Protein AF-A0AA85FIQ6-F1 (afdb_monomer_lite)

Sequence (252 aa):
MASWGYITVLFMNSEIQTSFSDLSYRKICIPLSVVSLSHLGLIQYSLWNQGFYNVFFLQPSSSVSSLPLTLWYIFISDCSLKMLSIFIKTISLLSLSKTLDCYSMGSLLCFLEYIFLFLRHIPPGILWICFLVELNWKLQGILAGRIFVCLLYCILKVCIILSLCKEFMKFSRSMICTKPYTVELQAPSNEVCNMCLESYTHIGILSCNHKFCAKCTTRWFNTFTKCPSCNPECSENSRWRNGSMDLFIQFY

Organism: NCBI:txid6188

Secondary structure (DSSP, 8-state):
-HHHHHHHHHHHHHHHHHHHHTT-THHHHHHHHHHHHHHHHHHHHHTGGGTGGGGTTT---TT--SHHHHHHHHHHHHHHHHHHHHHHHHHHHHHHTTTS-HHHHHHHHHHHHHHHHHHHHHHHHHHHHHHHHHHHHH--S-HHHHHHHHHHHHHHHHHHHHHHHHHHHHHHHHHHSPPSEEEEE-PPTT-B-TTT-SBPSEEEEETT--EEEHHHHHHHHTT-SB-TTT--B--S--TTTTS----S----

InterPro domains:
  IPR001841 Zinc finger, RING-type [PS50089] (193-231)
  IPR001841 Zinc finger, RING-type [SM00184] (193-230)
  IPR013083 Zinc finger, RING/FYVE/PHD-type [G3DSA:3.30.40.10] (168-242)
  IPR018957 Zinc finger, C3HC4 RING-type [PF00097] (193-230)
  IPR044235 E3 ubiquitin-protein ligase 1/2 [PTHR15860] (28-252)

Foldseek 3Di:
DLVVLLVLLVVLLVVLLVCLLVVNLLVVLVVLLVVLVVVLVVLCVVCVVVVLVVLLVLRHDPVLADDVSLLVSLSNQLSSLSSVLSNVLSVCCNPCVVPDDSLVNLLVLVLSQLVSVVSSLRSLLSSVLSNLVSVLVPDDDDNVVSVVVSVVSVVVSVVVVVVSVVVVVVSVVLSVDDDQWDKDADDPPPDAFPQPRHHERIWTAGPVRDIHHPSSSSSCLLADQADPPPGDGSGDDNPCSSNHHDSDRNND

pLDDT: mean 88.16, std 7.76, range [56.12, 96.56]

Structure (mmCIF, N/CA/C/O backbone):
data_AF-A0AA85FIQ6-F1
#
_entry.id   AF-A0AA85FIQ6-F1
#
loop_
_atom_site.group_PDB
_atom_site.id
_atom_site.type_symbol
_atom_site.label_atom_id
_atom_site.label_alt_id
_atom_site.label_comp_id
_atom_site.label_asym_id
_atom_site.label_entity_id
_atom_site.label_seq_id
_atom_site.pdbx_PDB_ins_code
_atom_site.Cartn_x
_atom_site.Cartn_y
_atom_site.Cartn_z
_atom_site.occupancy
_atom_site.B_iso_or_equiv
_atom_site.auth_seq_id
_atom_site.auth_comp_id
_atom_site.auth_asym_id
_atom_site.auth_atom_id
_atom_site.pdbx_PDB_model_num
ATOM 1 N N . MET A 1 1 ? 6.429 -20.017 -8.884 1.00 61.06 1 MET A N 1
ATOM 2 C CA . MET A 1 1 ? 6.657 -19.300 -7.606 1.00 61.06 1 MET A CA 1
ATOM 3 C C . MET A 1 1 ? 6.027 -17.913 -7.592 1.00 61.06 1 MET A C 1
ATOM 5 O O . MET A 1 1 ? 5.294 -17.629 -6.660 1.00 61.06 1 MET A O 1
ATOM 9 N N . ALA A 1 2 ? 6.236 -17.065 -8.605 1.00 66.62 2 ALA A N 1
ATOM 10 C CA . ALA A 1 2 ? 5.712 -15.694 -8.566 1.00 66.62 2 ALA A CA 1
ATOM 11 C C . ALA A 1 2 ? 4.168 -15.596 -8.601 1.00 66.62 2 ALA A C 1
ATOM 13 O O . ALA A 1 2 ? 3.594 -14.786 -7.883 1.00 66.62 2 ALA A O 1
ATOM 14 N N . SER A 1 3 ? 3.483 -16.466 -9.358 1.00 76.94 3 SER A N 1
ATOM 15 C CA . SER A 1 3 ? 2.012 -16.560 -9.348 1.00 76.94 3 SER A CA 1
ATOM 16 C C . SER A 1 3 ? 1.458 -16.922 -7.966 1.00 76.94 3 SER A C 1
ATOM 18 O O . SER A 1 3 ? 0.534 -16.277 -7.481 1.00 76.94 3 SER A O 1
ATOM 20 N N . TRP A 1 4 ? 2.077 -17.900 -7.299 1.00 82.19 4 TRP A N 1
ATOM 21 C CA . TRP A 1 4 ? 1.765 -18.268 -5.918 1.00 82.19 4 TRP A CA 1
ATOM 22 C C . TRP A 1 4 ? 2.007 -17.112 -4.947 1.00 82.19 4 TRP A C 1
ATOM 24 O O . TRP A 1 4 ? 1.164 -16.863 -4.098 1.00 82.19 4 TRP A O 1
ATOM 34 N N . GLY A 1 5 ? 3.091 -16.349 -5.121 1.00 83.56 5 GLY A N 1
ATOM 35 C CA . GLY A 1 5 ? 3.346 -15.143 -4.328 1.00 83.56 5 GLY A CA 1
ATOM 36 C C . GLY A 1 5 ? 2.215 -14.116 -4.429 1.00 83.56 5 GLY A C 1
ATOM 37 O O . GLY A 1 5 ? 1.776 -13.592 -3.410 1.00 83.56 5 GLY A O 1
ATOM 38 N N . TYR A 1 6 ? 1.684 -13.875 -5.631 1.00 89.19 6 TYR A N 1
ATOM 39 C CA . TYR A 1 6 ? 0.559 -12.955 -5.814 1.00 89.19 6 TYR A CA 1
ATOM 40 C C . TYR A 1 6 ? -0.748 -13.480 -5.199 1.00 89.19 6 TYR A C 1
ATOM 42 O O . TYR A 1 6 ? -1.468 -12.723 -4.552 1.00 89.19 6 TYR A O 1
ATOM 50 N N . ILE A 1 7 ? -1.036 -14.780 -5.326 1.00 91.00 7 ILE A N 1
ATOM 51 C CA . ILE A 1 7 ? -2.189 -15.408 -4.653 1.00 91.00 7 ILE A CA 1
ATOM 52 C C . ILE A 1 7 ? -2.067 -15.260 -3.132 1.00 91.00 7 ILE A C 1
ATOM 54 O O . ILE A 1 7 ? -3.036 -14.888 -2.471 1.00 91.00 7 ILE A O 1
ATOM 58 N N . THR A 1 8 ? -0.870 -15.477 -2.582 1.00 89.69 8 THR A N 1
ATOM 59 C CA . THR A 1 8 ? -0.589 -15.260 -1.161 1.00 89.69 8 THR A CA 1
ATOM 60 C C . THR A 1 8 ? -0.867 -13.810 -0.762 1.00 89.69 8 THR A C 1
ATOM 62 O O . THR A 1 8 ? -1.544 -13.592 0.238 1.00 89.69 8 THR A O 1
ATOM 65 N N . VAL A 1 9 ? -0.449 -12.816 -1.557 1.00 93.25 9 VAL A N 1
ATOM 66 C CA . VAL A 1 9 ? -0.790 -11.401 -1.307 1.00 93.25 9 VAL A CA 1
ATOM 67 C C . VAL A 1 9 ? -2.304 -11.187 -1.253 1.00 93.25 9 VAL A C 1
ATOM 69 O O . VAL A 1 9 ? -2.785 -10.534 -0.328 1.00 93.25 9 VAL A O 1
ATOM 72 N N . LEU A 1 10 ? -3.063 -11.729 -2.212 1.00 93.38 10 LEU A N 1
ATOM 73 C CA . LEU A 1 10 ? -4.523 -11.583 -2.251 1.00 93.38 10 LEU A CA 1
ATOM 74 C C . LEU A 1 10 ? -5.177 -12.151 -0.989 1.00 93.38 10 LEU A C 1
ATOM 76 O O . LEU A 1 10 ? -5.984 -11.471 -0.351 1.00 93.38 10 LEU A O 1
ATOM 80 N N . PHE A 1 11 ? -4.788 -13.371 -0.617 1.00 93.19 11 PHE A N 1
ATOM 81 C CA . PHE A 1 11 ? -5.279 -14.038 0.582 1.00 93.19 11 PHE A CA 1
ATOM 82 C C . PHE A 1 11 ? -4.947 -13.233 1.844 1.00 93.19 11 PHE A C 1
ATOM 84 O O . PHE A 1 11 ? -5.838 -12.881 2.613 1.00 93.19 11 PHE A O 1
ATOM 91 N N . MET A 1 12 ? -3.682 -12.849 2.021 1.00 92.50 12 MET A N 1
ATOM 92 C CA . MET A 1 12 ? -3.230 -12.080 3.183 1.00 92.50 12 MET A CA 1
ATOM 93 C C . MET A 1 12 ? -3.909 -10.715 3.296 1.00 92.50 12 MET A C 1
ATOM 95 O O . MET A 1 12 ? -4.269 -10.290 4.391 1.00 92.50 12 MET A O 1
ATOM 99 N N . ASN A 1 13 ? -4.100 -10.021 2.174 1.00 93.81 13 ASN A N 1
ATOM 100 C CA . ASN A 1 13 ? -4.796 -8.739 2.139 1.00 93.81 13 ASN A CA 1
ATOM 101 C C . ASN A 1 13 ? -6.274 -8.876 2.538 1.00 93.81 13 ASN A C 1
ATOM 103 O O . ASN A 1 13 ? -6.813 -7.983 3.194 1.00 93.81 13 ASN A O 1
ATOM 107 N N . SER A 1 14 ? -6.931 -9.975 2.159 1.00 93.06 14 SER A N 1
ATOM 108 C CA . SER A 1 14 ? -8.288 -10.290 2.619 1.00 93.06 14 SER A CA 1
ATOM 109 C C . SER A 1 14 ? -8.313 -10.545 4.127 1.00 93.06 14 SER A C 1
ATOM 111 O O . SER A 1 14 ? -9.099 -9.926 4.840 1.00 93.06 14 SER A O 1
ATOM 113 N N . GLU A 1 15 ? -7.400 -11.383 4.625 1.00 92.88 15 GLU A N 1
ATOM 114 C CA . GLU A 1 15 ? -7.302 -11.720 6.050 1.00 92.88 15 GLU A CA 1
ATOM 115 C C . GLU A 1 15 ? -7.013 -10.503 6.936 1.00 92.88 15 GLU A C 1
ATOM 117 O O . GLU A 1 15 ? -7.564 -10.387 8.029 1.00 92.88 15 GLU A O 1
ATOM 122 N N . ILE A 1 16 ? -6.180 -9.560 6.483 1.00 91.31 16 ILE A N 1
ATOM 123 C CA . ILE A 1 16 ? -5.933 -8.315 7.227 1.00 91.31 16 ILE A CA 1
ATOM 124 C C . ILE A 1 16 ? -7.217 -7.494 7.344 1.00 91.31 16 ILE A C 1
ATOM 126 O O . ILE A 1 16 ? -7.514 -6.994 8.428 1.00 91.31 16 ILE A O 1
ATOM 130 N N . GLN A 1 17 ? -7.985 -7.362 6.261 1.00 91.38 17 GLN A N 1
ATOM 131 C CA . GLN A 1 17 ? -9.213 -6.566 6.262 1.00 91.38 17 GLN A CA 1
ATOM 132 C C . GLN A 1 17 ? -10.275 -7.149 7.195 1.00 91.38 17 GLN A C 1
ATOM 134 O O . GLN A 1 17 ? -10.841 -6.416 8.011 1.00 91.38 17 GLN A O 1
ATOM 139 N N . THR A 1 18 ? -10.523 -8.459 7.111 1.00 88.75 18 THR A N 1
ATOM 140 C CA . THR A 1 18 ? -11.487 -9.150 7.981 1.00 88.75 18 THR A CA 1
ATOM 141 C C . THR A 1 18 ? -11.065 -9.012 9.442 1.00 88.75 18 THR A C 1
ATOM 143 O O . THR A 1 18 ? -11.816 -8.477 10.262 1.00 88.75 18 THR A O 1
ATOM 146 N N . SER A 1 19 ? -9.808 -9.345 9.735 1.00 86.88 19 SER A N 1
ATOM 147 C CA . SER A 1 19 ? -9.205 -9.266 11.065 1.00 86.88 19 SER A CA 1
ATOM 148 C C . SER A 1 19 ? -9.228 -7.869 11.681 1.00 86.88 19 SER A C 1
ATOM 150 O O . SER A 1 19 ? -9.412 -7.715 12.892 1.00 86.88 19 SER A O 1
ATOM 152 N N . PHE A 1 20 ? -8.978 -6.840 10.871 1.00 87.00 20 PHE A N 1
ATOM 153 C CA . PHE A 1 20 ? -8.988 -5.456 11.327 1.00 87.00 20 PHE A CA 1
ATOM 154 C C . PHE A 1 20 ? -10.414 -4.988 11.612 1.00 87.00 20 PHE A C 1
ATOM 156 O O . PHE A 1 20 ? -10.649 -4.331 12.627 1.00 87.00 20 PHE A O 1
ATOM 163 N N . SER A 1 21 ? -11.374 -5.383 10.770 1.00 84.31 21 SER A N 1
ATOM 164 C CA . SER A 1 21 ? -12.786 -5.061 10.972 1.00 84.31 21 SER A CA 1
ATOM 165 C C . SER A 1 21 ? -13.343 -5.687 12.255 1.00 84.31 21 SER A C 1
ATOM 167 O O . SER A 1 21 ? -14.027 -5.006 13.017 1.00 84.31 21 SER A O 1
ATOM 169 N N . ASP A 1 22 ? -12.974 -6.935 12.549 1.00 84.12 22 ASP A N 1
ATOM 170 C CA . ASP A 1 22 ? -13.450 -7.675 13.723 1.00 84.12 22 ASP A CA 1
ATOM 171 C C . ASP A 1 22 ? -12.594 -7.453 14.974 1.00 84.12 22 ASP A C 1
ATOM 173 O O . ASP A 1 22 ? -12.845 -8.057 16.017 1.00 84.12 22 ASP A O 1
ATOM 177 N N . LEU A 1 23 ? -11.568 -6.595 14.889 1.00 83.06 23 LEU A N 1
ATOM 178 C CA . LEU A 1 23 ? -10.598 -6.342 15.962 1.00 83.06 23 LEU A CA 1
ATOM 179 C C . LEU A 1 23 ? -9.907 -7.629 16.472 1.00 83.06 23 LEU A C 1
ATOM 181 O O . LEU A 1 23 ? -9.389 -7.673 17.589 1.00 83.06 23 LEU A O 1
ATOM 185 N N . SER A 1 24 ? -9.865 -8.673 15.641 1.00 85.25 24 SER A N 1
ATOM 186 C CA . SER A 1 24 ? -9.341 -10.011 15.949 1.00 85.25 24 SER A CA 1
ATOM 187 C C . SER A 1 24 ? -7.910 -10.236 15.433 1.00 85.25 24 SER A C 1
ATOM 189 O O . SER A 1 24 ? -7.333 -11.312 15.617 1.00 85.25 24 SER A O 1
ATOM 191 N N . TYR A 1 25 ? -7.290 -9.194 14.866 1.00 83.62 25 TYR A N 1
ATOM 192 C CA . TYR A 1 25 ? -5.983 -9.229 14.197 1.00 83.62 25 TYR A CA 1
ATOM 193 C C . TYR A 1 25 ? -4.835 -9.838 15.001 1.00 83.62 25 TYR A C 1
ATOM 195 O O . TYR A 1 25 ? -3.924 -10.402 14.399 1.00 83.62 25 TYR A O 1
ATOM 203 N N . ARG A 1 26 ? -4.861 -9.816 16.340 1.00 83.44 26 ARG A N 1
ATOM 204 C CA . ARG A 1 26 ? -3.789 -10.411 17.162 1.00 83.44 26 ARG A CA 1
ATOM 205 C C . ARG A 1 26 ? -3.564 -11.900 16.890 1.00 83.44 26 ARG A C 1
ATOM 207 O O . ARG A 1 26 ? -2.426 -12.350 16.976 1.00 83.44 26 ARG A O 1
ATOM 214 N N . LYS A 1 27 ? -4.618 -12.649 16.547 1.00 85.38 27 LYS A N 1
ATOM 215 C CA . LYS A 1 27 ? -4.520 -14.092 16.264 1.00 85.38 27 LYS A CA 1
ATOM 216 C C . LYS A 1 27 ? -3.827 -14.378 14.930 1.00 85.38 27 LYS A C 1
ATOM 218 O O . LYS A 1 27 ? -3.172 -15.403 14.791 1.00 85.38 27 LYS A O 1
ATOM 223 N N . ILE A 1 28 ? -3.967 -13.467 13.968 1.00 87.69 28 ILE A N 1
ATOM 224 C CA . ILE A 1 28 ? -3.605 -13.700 12.566 1.00 87.69 28 ILE A CA 1
ATOM 225 C C . ILE A 1 28 ? -2.315 -12.935 12.192 1.00 87.69 28 ILE A C 1
ATOM 227 O O . ILE A 1 28 ? -1.581 -13.355 11.303 1.00 87.69 28 ILE A O 1
ATOM 231 N N . CYS A 1 29 ? -1.939 -11.879 12.927 1.00 91.12 29 CYS A N 1
ATOM 232 C CA . CYS A 1 29 ? -0.729 -11.091 12.642 1.00 91.12 29 CYS A CA 1
ATOM 233 C C . CYS A 1 29 ? 0.572 -11.909 12.674 1.00 91.12 29 CYS A C 1
ATOM 235 O O . CYS A 1 29 ? 1.407 -11.721 11.797 1.00 91.12 29 CYS A O 1
ATOM 237 N N . ILE A 1 30 ? 0.753 -12.808 13.650 1.00 92.25 30 ILE A N 1
ATOM 238 C CA . ILE A 1 30 ? 1.962 -13.647 13.746 1.00 92.25 30 ILE A CA 1
ATOM 239 C C . ILE A 1 30 ? 2.068 -14.628 12.566 1.00 92.25 30 ILE A C 1
ATOM 241 O O . ILE A 1 30 ? 3.100 -14.629 11.899 1.00 92.25 30 ILE A O 1
ATOM 245 N N . PRO A 1 31 ? 1.050 -15.453 12.247 1.00 93.69 31 PRO A N 1
ATOM 246 C CA . PRO A 1 31 ? 1.163 -16.340 11.093 1.00 93.69 31 PRO A CA 1
ATOM 247 C C . PRO A 1 31 ? 1.317 -15.559 9.779 1.00 93.69 31 PRO A C 1
ATOM 249 O O . PRO A 1 31 ? 2.142 -15.937 8.950 1.00 93.69 31 PRO A O 1
ATOM 252 N N . LEU A 1 32 ? 0.615 -14.433 9.601 1.00 93.69 32 LEU A N 1
ATOM 253 C CA . LEU A 1 32 ? 0.780 -13.578 8.418 1.00 93.69 32 LEU A CA 1
ATOM 254 C C . LEU A 1 32 ? 2.201 -13.013 8.293 1.00 93.69 32 LEU A C 1
ATOM 256 O O . LEU A 1 32 ? 2.761 -13.012 7.195 1.00 93.69 32 LEU A O 1
ATOM 260 N N . SER A 1 33 ? 2.802 -12.543 9.389 1.00 94.38 33 SER A N 1
ATOM 261 C CA . SER A 1 33 ? 4.161 -11.992 9.367 1.00 94.38 33 SER A CA 1
ATOM 262 C C . SER A 1 33 ? 5.195 -13.069 9.028 1.00 94.38 33 SER A C 1
ATOM 264 O O . SER A 1 33 ? 6.075 -12.837 8.202 1.00 94.38 33 SER A O 1
ATOM 266 N N . VAL A 1 34 ? 5.039 -14.281 9.569 1.00 94.56 34 VAL A N 1
ATOM 267 C CA . VAL A 1 34 ? 5.907 -15.427 9.257 1.00 94.56 34 VAL A CA 1
ATOM 268 C C . VAL A 1 34 ? 5.789 -15.827 7.788 1.00 94.56 34 VAL A C 1
ATOM 270 O O . VAL A 1 34 ? 6.806 -15.974 7.112 1.00 94.56 34 VAL A O 1
ATOM 273 N N . VAL A 1 35 ? 4.567 -15.984 7.270 1.00 94.06 35 VAL A N 1
ATOM 274 C CA . VAL A 1 35 ? 4.358 -16.394 5.872 1.00 94.06 35 VAL A CA 1
ATOM 275 C C . VAL A 1 35 ? 4.812 -15.298 4.903 1.00 94.06 35 VAL A C 1
ATOM 277 O O . VAL A 1 35 ? 5.378 -15.613 3.857 1.00 94.06 35 VAL A O 1
ATOM 280 N N . SER A 1 36 ? 4.605 -14.020 5.232 1.00 93.75 36 SER A N 1
ATOM 281 C CA . SER A 1 36 ? 5.033 -12.917 4.363 1.00 93.75 36 SER A CA 1
ATOM 282 C C . SER A 1 36 ? 6.554 -12.801 4.296 1.00 93.75 36 SER A C 1
ATOM 284 O O . SER A 1 36 ? 7.114 -12.732 3.199 1.00 93.75 36 SER A O 1
ATOM 286 N N . LEU A 1 37 ? 7.232 -12.871 5.446 1.00 94.81 37 LEU A N 1
ATOM 287 C CA . LEU A 1 37 ? 8.690 -12.827 5.520 1.00 94.81 37 LEU A CA 1
ATOM 288 C C . LEU A 1 37 ? 9.341 -14.061 4.885 1.00 94.81 37 LEU A C 1
ATOM 290 O O . LEU A 1 37 ? 10.350 -13.923 4.194 1.00 94.81 37 LEU A O 1
ATOM 294 N N . SER A 1 38 ? 8.764 -15.254 5.063 1.00 93.19 38 SER A N 1
ATOM 295 C CA . SER A 1 38 ? 9.302 -16.479 4.463 1.00 93.19 38 SER A CA 1
ATOM 296 C C . SER A 1 38 ? 9.232 -16.443 2.938 1.00 93.19 38 SER A C 1
ATOM 298 O O . SER A 1 38 ? 10.230 -16.717 2.279 1.00 93.19 38 SER A O 1
ATOM 300 N N . HIS A 1 39 ? 8.105 -16.021 2.357 1.00 91.88 39 HIS A N 1
ATOM 301 C CA . HIS A 1 39 ? 7.976 -15.866 0.906 1.00 91.88 39 HIS A CA 1
ATOM 302 C C . HIS A 1 39 ? 8.911 -14.787 0.359 1.00 91.88 39 HIS A C 1
ATOM 304 O O . HIS A 1 39 ? 9.535 -15.002 -0.680 1.00 91.88 39 HIS A O 1
ATOM 310 N N . LEU A 1 40 ? 9.043 -13.653 1.056 1.00 92.38 40 LEU A N 1
ATOM 311 C CA . LEU A 1 40 ? 10.000 -12.613 0.684 1.00 92.38 40 LEU A CA 1
ATOM 312 C C . LEU A 1 40 ? 11.426 -13.181 0.662 1.00 92.38 40 LEU A C 1
ATOM 314 O O . LEU A 1 40 ? 12.126 -13.039 -0.339 1.00 92.38 40 LEU A O 1
ATOM 318 N N . GLY A 1 41 ? 11.828 -13.880 1.726 1.00 91.62 41 GLY A N 1
ATOM 319 C CA . GLY A 1 41 ? 13.136 -14.523 1.834 1.00 91.62 41 GLY A CA 1
ATOM 320 C C . GLY A 1 41 ? 13.379 -15.566 0.743 1.00 91.62 41 GLY A C 1
ATOM 321 O O . GLY A 1 41 ? 14.434 -15.553 0.118 1.00 91.62 41 GLY A O 1
ATOM 322 N N . LEU A 1 42 ? 12.390 -16.414 0.447 1.00 92.62 42 LEU A N 1
ATOM 323 C CA . LEU A 1 42 ? 12.474 -17.427 -0.612 1.00 92.62 42 LEU A CA 1
ATOM 324 C C . LEU A 1 42 ? 12.659 -16.804 -2.000 1.00 92.62 42 LEU A C 1
ATOM 326 O O . LEU A 1 42 ? 13.461 -17.305 -2.788 1.00 92.62 42 LEU A O 1
ATOM 330 N N . ILE A 1 43 ? 11.957 -15.705 -2.300 1.00 91.12 43 ILE A N 1
ATOM 331 C CA . ILE A 1 43 ? 12.118 -14.976 -3.567 1.00 91.12 43 ILE A CA 1
ATOM 332 C C . ILE A 1 43 ? 13.539 -14.413 -3.677 1.00 91.12 43 ILE A C 1
ATOM 334 O O . ILE A 1 43 ? 14.202 -14.630 -4.692 1.00 91.12 43 ILE A O 1
ATOM 338 N N . GLN A 1 44 ? 14.018 -13.727 -2.633 1.00 89.88 44 GLN A N 1
ATOM 339 C CA . GLN A 1 44 ? 15.360 -13.133 -2.634 1.00 89.88 44 GLN A CA 1
ATOM 340 C C . GLN A 1 44 ? 16.448 -14.202 -2.739 1.00 89.88 44 GLN A C 1
ATOM 342 O O . GLN A 1 44 ? 17.376 -14.058 -3.529 1.00 89.88 44 GLN A O 1
ATOM 347 N N . TYR A 1 45 ? 16.307 -15.297 -1.994 1.00 91.50 45 TYR A N 1
ATOM 348 C CA . TYR A 1 45 ? 17.237 -16.418 -2.026 1.00 91.50 45 TYR A CA 1
ATOM 349 C C . TYR A 1 45 ? 17.276 -17.085 -3.406 1.00 91.50 45 TYR A C 1
ATOM 351 O O . TYR A 1 45 ? 18.347 -17.262 -3.982 1.00 91.50 45 TYR A O 1
ATOM 359 N N . SER A 1 46 ? 16.111 -17.393 -3.986 1.00 91.50 46 SER A N 1
ATOM 360 C CA . SER A 1 46 ? 16.025 -18.064 -5.290 1.00 91.50 46 SER A CA 1
ATOM 361 C C . SER A 1 46 ? 16.614 -17.239 -6.434 1.00 91.50 46 SER A C 1
ATOM 363 O O . SER A 1 46 ? 17.059 -17.817 -7.425 1.00 91.50 46 SER A O 1
ATOM 365 N N . LEU A 1 47 ? 16.572 -15.909 -6.337 1.00 89.19 47 LEU A N 1
ATOM 366 C CA . LEU A 1 47 ? 17.039 -14.994 -7.381 1.00 89.19 47 LEU A CA 1
ATOM 367 C C . LEU A 1 47 ? 18.356 -14.299 -7.017 1.00 89.19 47 LEU A C 1
ATOM 369 O O . LEU A 1 47 ? 18.796 -13.396 -7.733 1.00 89.19 47 LEU A O 1
ATOM 373 N N . TRP A 1 48 ? 19.003 -14.731 -5.933 1.00 87.62 48 TRP A N 1
ATOM 374 C CA . TRP A 1 48 ? 20.236 -14.136 -5.429 1.00 87.62 48 TRP A CA 1
ATOM 375 C C . TRP A 1 48 ? 21.338 -14.138 -6.489 1.00 87.62 48 TRP A C 1
ATOM 377 O O . TRP A 1 48 ? 21.880 -13.091 -6.836 1.00 87.62 48 TRP A O 1
ATOM 387 N N . ASN A 1 49 ? 21.590 -15.306 -7.087 1.00 87.06 49 ASN A N 1
ATOM 388 C CA . ASN A 1 49 ? 22.614 -15.487 -8.119 1.00 87.06 49 ASN A CA 1
ATOM 389 C C . ASN A 1 49 ? 22.328 -14.687 -9.401 1.00 87.06 49 ASN A C 1
ATOM 391 O O . ASN A 1 49 ? 23.239 -14.436 -10.181 1.00 87.06 49 ASN A O 1
ATOM 395 N N . GLN A 1 50 ? 21.073 -14.282 -9.626 1.00 85.81 50 GLN A N 1
ATOM 396 C CA . GLN A 1 50 ? 20.666 -13.460 -10.770 1.00 85.81 50 GLN A CA 1
ATOM 397 C C . GLN A 1 50 ? 20.770 -11.951 -10.480 1.00 85.81 50 GLN A C 1
ATOM 399 O O . GLN A 1 50 ? 20.430 -11.136 -11.339 1.00 85.81 50 GLN A O 1
ATOM 404 N N . GLY A 1 51 ? 21.199 -11.561 -9.273 1.00 84.75 51 GLY A N 1
ATOM 405 C CA . GLY A 1 51 ? 21.360 -10.161 -8.882 1.00 84.75 51 GLY A CA 1
ATOM 406 C C . GLY A 1 51 ? 20.042 -9.399 -8.725 1.00 84.75 51 GLY A C 1
ATOM 407 O O . GLY A 1 51 ? 20.030 -8.178 -8.872 1.00 84.75 51 GLY A O 1
ATOM 408 N N . PHE A 1 52 ? 18.923 -10.085 -8.450 1.00 87.69 52 PHE A N 1
ATOM 409 C CA . PHE A 1 52 ? 17.595 -9.455 -8.352 1.00 87.69 52 PHE A CA 1
ATOM 410 C C . PHE A 1 52 ? 17.534 -8.327 -7.314 1.00 87.69 52 PHE A C 1
ATOM 412 O O . PHE A 1 52 ? 16.887 -7.306 -7.548 1.00 87.69 52 PHE A O 1
ATOM 419 N N . TYR A 1 53 ? 18.258 -8.467 -6.203 1.00 86.12 53 TYR A N 1
ATOM 420 C CA . TYR A 1 53 ? 18.326 -7.455 -5.149 1.00 86.12 53 TYR A CA 1
ATOM 421 C C . TYR A 1 53 ? 18.814 -6.089 -5.661 1.00 86.12 53 TYR A C 1
ATOM 423 O O . TYR A 1 53 ? 18.401 -5.057 -5.132 1.00 86.12 53 TYR A O 1
ATOM 431 N N . ASN A 1 54 ? 19.615 -6.053 -6.733 1.00 87.69 54 ASN A N 1
ATOM 432 C CA . ASN A 1 54 ? 20.117 -4.803 -7.298 1.00 87.69 54 ASN A CA 1
ATOM 433 C C . ASN A 1 54 ? 19.007 -3.911 -7.878 1.00 87.69 54 ASN A C 1
ATOM 435 O O . ASN A 1 54 ? 19.183 -2.698 -7.967 1.00 87.69 54 ASN A O 1
ATOM 439 N N . VAL A 1 55 ? 17.840 -4.475 -8.216 1.00 88.56 55 VAL A N 1
ATOM 440 C CA . VAL A 1 55 ? 16.667 -3.688 -8.636 1.00 88.56 55 VAL A CA 1
ATOM 441 C C . VAL A 1 55 ? 16.227 -2.727 -7.528 1.00 88.56 55 VAL A C 1
ATOM 443 O O . VAL A 1 55 ? 15.883 -1.582 -7.811 1.00 88.56 55 VAL A O 1
ATOM 446 N N . PHE A 1 56 ? 16.291 -3.155 -6.263 1.00 88.31 56 PHE A N 1
ATOM 447 C CA . PHE A 1 56 ? 15.952 -2.305 -5.116 1.00 88.31 56 PHE A CA 1
ATOM 448 C C . PHE A 1 56 ? 17.047 -1.277 -4.793 1.00 88.31 56 PHE A C 1
ATOM 450 O O . PHE A 1 56 ? 16.749 -0.244 -4.203 1.00 88.31 56 PHE A O 1
ATOM 457 N N . PHE A 1 57 ? 18.286 -1.520 -5.232 1.00 85.69 57 PHE A N 1
ATOM 458 C CA . PHE A 1 57 ? 19.408 -0.575 -5.149 1.00 85.69 57 PHE A CA 1
ATOM 459 C C . PHE A 1 57 ? 19.539 0.328 -6.381 1.00 85.69 57 PHE A C 1
ATOM 461 O O . PHE A 1 57 ? 20.547 1.011 -6.540 1.00 85.69 57 PHE A O 1
ATOM 468 N N . LEU A 1 58 ? 18.517 0.364 -7.243 1.00 86.12 58 LEU A N 1
ATOM 469 C CA . LEU A 1 58 ? 18.482 1.191 -8.454 1.00 86.12 58 LEU A CA 1
ATOM 470 C C . LEU A 1 58 ? 19.581 0.841 -9.479 1.00 86.12 58 LEU A C 1
ATOM 472 O O . LEU A 1 58 ? 19.913 1.655 -10.338 1.00 86.12 58 LEU A O 1
ATOM 476 N N . GLN A 1 59 ? 20.136 -0.369 -9.406 1.00 84.56 59 GLN A N 1
ATOM 477 C CA . GLN A 1 59 ? 21.236 -0.848 -10.246 1.00 84.56 59 GLN A CA 1
ATOM 478 C C . GLN A 1 59 ? 20.861 -2.170 -10.934 1.00 84.56 59 GLN A C 1
ATOM 480 O O . GLN A 1 59 ? 21.510 -3.189 -10.705 1.00 84.56 59 GLN A O 1
ATOM 485 N N . PRO A 1 60 ? 19.792 -2.220 -11.750 1.00 80.75 60 PRO A N 1
ATOM 486 C CA . PRO A 1 60 ? 19.363 -3.473 -12.362 1.00 80.75 60 PRO A CA 1
ATOM 487 C C . PRO A 1 60 ? 20.508 -4.116 -13.153 1.00 80.75 60 PRO A C 1
ATOM 489 O O . PRO A 1 60 ? 21.282 -3.436 -13.828 1.00 80.75 60 PRO A O 1
ATOM 492 N N . SER A 1 61 ? 20.619 -5.440 -13.059 1.00 72.12 61 SER A N 1
ATOM 493 C CA . SER A 1 61 ? 21.637 -6.186 -13.790 1.00 72.12 61 SER A CA 1
ATOM 494 C C . SER A 1 61 ? 21.464 -6.004 -15.300 1.00 72.12 61 SER A C 1
ATOM 496 O O . SER A 1 61 ? 20.351 -5.945 -15.827 1.00 72.12 61 SER A O 1
ATOM 498 N N . SER A 1 62 ? 22.579 -5.980 -16.027 1.00 62.62 62 SER A N 1
ATOM 499 C CA . SER A 1 62 ? 22.607 -5.876 -17.494 1.00 62.62 62 SER A CA 1
ATOM 500 C C . SER A 1 62 ? 21.931 -7.050 -18.219 1.00 62.62 62 SER A C 1
ATOM 502 O O . SER A 1 62 ? 21.747 -7.010 -19.433 1.00 62.62 62 SER A O 1
ATOM 504 N N . SER A 1 63 ? 21.512 -8.096 -17.496 1.00 56.78 63 SER A N 1
ATOM 505 C CA . SER A 1 63 ? 20.779 -9.237 -18.047 1.00 56.78 63 SER A CA 1
ATOM 506 C C . SER A 1 63 ? 19.355 -8.898 -18.507 1.00 56.78 63 SER A C 1
ATOM 508 O O . SER A 1 63 ? 18.758 -9.705 -19.221 1.00 56.78 63 SER A O 1
ATOM 510 N N . VAL A 1 64 ? 18.804 -7.727 -18.153 1.00 66.25 64 VAL A N 1
ATOM 511 C CA . VAL A 1 64 ? 17.461 -7.271 -18.569 1.00 66.25 64 VAL A CA 1
ATOM 512 C C . VAL A 1 64 ? 17.475 -6.817 -20.034 1.00 66.25 64 VAL A C 1
ATOM 514 O O . VAL A 1 64 ? 17.488 -5.636 -20.360 1.00 66.25 64 VAL A O 1
ATOM 517 N N . SER A 1 65 ? 17.514 -7.790 -20.940 1.00 70.88 65 SER A N 1
ATOM 518 C CA . SER A 1 65 ? 17.707 -7.562 -22.378 1.00 70.88 65 SER A CA 1
ATOM 519 C C . SER A 1 65 ? 16.461 -7.822 -23.227 1.00 70.88 65 SER A C 1
ATOM 521 O O . SER A 1 65 ? 16.437 -7.449 -24.398 1.00 70.88 65 SER A O 1
ATOM 523 N N . SER A 1 66 ? 15.424 -8.450 -22.660 1.00 86.81 66 SER A N 1
ATOM 524 C CA . SER A 1 66 ? 14.203 -8.837 -23.375 1.00 86.81 66 SER A CA 1
ATOM 525 C C . SER A 1 66 ? 12.943 -8.409 -22.627 1.00 86.81 66 SER A C 1
ATOM 527 O O . SER A 1 66 ? 12.900 -8.417 -21.399 1.00 86.81 66 SER A O 1
ATOM 529 N N . LEU A 1 67 ? 11.893 -8.072 -23.380 1.00 89.69 67 LEU A N 1
ATOM 530 C CA . LEU A 1 67 ? 10.627 -7.588 -22.827 1.00 89.69 67 LEU A CA 1
ATOM 531 C C . LEU A 1 67 ? 9.963 -8.572 -21.840 1.00 89.69 67 LEU A C 1
ATOM 533 O O . LEU A 1 67 ? 9.564 -8.123 -20.765 1.00 89.69 67 LEU A O 1
ATOM 537 N N . PRO A 1 68 ? 9.882 -9.894 -22.111 1.00 91.94 68 PRO A N 1
ATOM 538 C CA . PRO A 1 68 ? 9.314 -10.837 -21.146 1.00 91.94 68 PRO A CA 1
ATOM 539 C C . PRO A 1 68 ? 10.083 -10.865 -19.824 1.00 91.94 68 PRO A C 1
ATOM 541 O O . PRO A 1 68 ? 9.480 -10.942 -18.756 1.00 91.94 68 PRO A O 1
ATOM 544 N N . LEU A 1 69 ? 11.413 -10.750 -19.890 1.00 89.44 69 LEU A N 1
ATOM 545 C CA . LEU A 1 69 ? 12.256 -10.710 -18.704 1.00 89.44 69 LEU A CA 1
ATOM 546 C C . LEU A 1 69 ? 12.037 -9.409 -17.921 1.00 89.44 69 LEU A C 1
ATOM 548 O O . LEU A 1 69 ? 11.835 -9.466 -16.712 1.00 89.44 69 LEU A O 1
ATOM 552 N N . THR A 1 70 ? 11.981 -8.253 -18.589 1.00 90.94 70 THR A N 1
ATOM 553 C CA . THR A 1 70 ? 11.671 -6.963 -17.946 1.00 90.94 70 THR A CA 1
ATOM 554 C C . THR A 1 70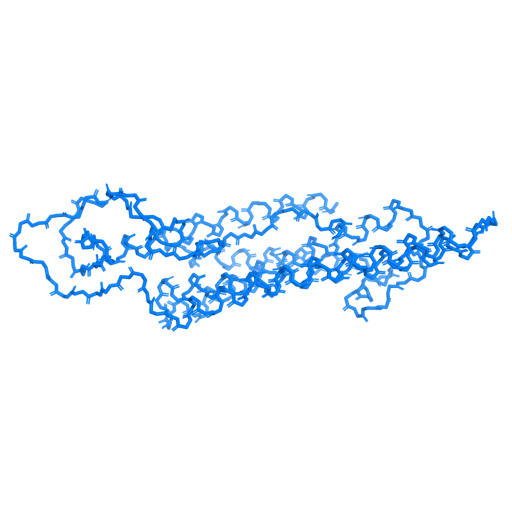 ? 10.334 -7.014 -17.209 1.00 90.94 70 THR A C 1
ATOM 556 O O . THR A 1 70 ? 10.265 -6.676 -16.028 1.00 90.94 70 THR A O 1
ATOM 559 N N . LEU A 1 71 ? 9.278 -7.499 -17.871 1.00 92.75 71 LEU A N 1
ATOM 560 C CA . LEU A 1 71 ? 7.948 -7.632 -17.269 1.00 92.75 71 LEU A CA 1
ATOM 561 C C . LEU A 1 71 ? 7.950 -8.591 -16.074 1.00 92.75 71 LEU A C 1
ATOM 563 O O . LEU A 1 71 ? 7.299 -8.322 -15.066 1.00 92.75 71 LEU A O 1
ATOM 567 N N . TRP A 1 72 ? 8.706 -9.685 -16.155 1.00 91.88 72 TRP A N 1
ATOM 568 C CA . TRP A 1 72 ? 8.852 -10.634 -15.055 1.00 91.88 72 TRP A CA 1
ATOM 569 C C . TRP A 1 72 ? 9.538 -10.015 -13.831 1.00 91.88 72 TRP A C 1
ATOM 571 O O . TRP A 1 72 ? 9.058 -10.175 -12.709 1.00 91.88 72 TRP A O 1
ATOM 581 N N . TYR A 1 73 ? 10.619 -9.258 -14.032 1.00 91.75 73 TYR A N 1
ATOM 582 C CA . TYR A 1 73 ? 11.305 -8.542 -12.951 1.00 91.75 73 TYR A CA 1
ATOM 583 C C . TYR A 1 73 ? 10.412 -7.465 -12.318 1.00 91.75 73 TYR A C 1
ATOM 585 O O . TYR A 1 73 ? 10.386 -7.330 -11.090 1.00 91.75 73 TYR A O 1
ATOM 593 N N . ILE A 1 74 ? 9.630 -6.742 -13.126 1.00 93.81 74 ILE A N 1
ATOM 594 C CA . ILE A 1 74 ? 8.618 -5.795 -12.635 1.00 93.81 74 ILE A CA 1
ATOM 595 C C . ILE A 1 74 ? 7.583 -6.522 -11.768 1.00 93.81 74 ILE A C 1
ATOM 597 O O . ILE A 1 74 ? 7.312 -6.112 -10.642 1.00 93.81 74 ILE A O 1
ATOM 601 N N . PHE A 1 75 ? 7.057 -7.646 -12.250 1.00 94.06 75 PHE A N 1
ATOM 602 C CA . PHE A 1 75 ? 6.061 -8.426 -11.523 1.00 94.06 75 PHE A CA 1
ATOM 603 C C . PHE A 1 75 ? 6.581 -8.945 -10.173 1.00 94.06 75 PHE A C 1
ATOM 605 O O . PHE A 1 75 ? 5.918 -8.780 -9.147 1.00 94.06 75 PHE A O 1
ATOM 612 N N . ILE A 1 76 ? 7.778 -9.543 -10.143 1.00 92.81 76 ILE A N 1
ATOM 613 C CA . ILE A 1 76 ? 8.354 -10.077 -8.900 1.00 92.81 76 ILE A CA 1
ATOM 614 C C . ILE A 1 76 ? 8.714 -8.957 -7.920 1.00 92.81 76 ILE A C 1
ATOM 616 O O . ILE A 1 76 ? 8.512 -9.125 -6.714 1.00 92.81 76 ILE A O 1
ATOM 620 N N . SER A 1 77 ? 9.231 -7.823 -8.396 1.00 93.69 77 SER A N 1
ATOM 621 C CA . SER A 1 77 ? 9.560 -6.687 -7.522 1.00 93.69 77 SER A CA 1
ATOM 622 C C . SER A 1 77 ? 8.313 -6.068 -6.887 1.00 93.69 77 SER A C 1
ATOM 624 O O . SER A 1 77 ? 8.307 -5.855 -5.673 1.00 93.69 77 SER A O 1
ATOM 626 N N . ASP A 1 78 ? 7.227 -5.897 -7.647 1.00 94.50 78 ASP A N 1
ATOM 627 C CA . ASP A 1 78 ? 5.929 -5.456 -7.120 1.00 94.50 78 ASP A CA 1
ATOM 628 C C . ASP A 1 78 ? 5.378 -6.437 -6.070 1.00 94.50 78 ASP A C 1
ATOM 630 O O . ASP A 1 78 ? 5.002 -6.026 -4.968 1.00 94.50 78 ASP A O 1
ATOM 634 N N . CYS A 1 79 ? 5.411 -7.745 -6.356 1.00 93.88 79 CYS A N 1
ATOM 635 C CA . CYS A 1 79 ? 4.996 -8.775 -5.399 1.00 93.88 79 CYS A CA 1
ATOM 636 C C . CYS A 1 79 ? 5.857 -8.763 -4.126 1.00 93.88 79 CYS A C 1
ATOM 638 O O . CYS A 1 79 ? 5.327 -8.870 -3.023 1.00 93.88 79 CYS A O 1
ATOM 640 N N . SER A 1 80 ? 7.175 -8.595 -4.255 1.00 93.94 80 SER A N 1
ATOM 641 C CA . SER A 1 80 ? 8.097 -8.539 -3.111 1.00 93.94 80 SER A CA 1
ATOM 642 C C . SER A 1 80 ? 7.779 -7.353 -2.198 1.00 93.94 80 SER A C 1
ATOM 644 O O . SER A 1 80 ? 7.702 -7.509 -0.980 1.00 93.94 80 SER A O 1
ATOM 646 N N . LEU A 1 81 ? 7.523 -6.176 -2.774 1.00 95.62 81 LEU A N 1
ATOM 647 C CA . LEU A 1 81 ? 7.158 -4.983 -2.007 1.00 95.62 81 LEU A CA 1
ATOM 648 C C . LEU A 1 81 ? 5.779 -5.107 -1.351 1.00 95.62 81 LEU A C 1
ATOM 650 O O . LEU A 1 81 ? 5.601 -4.636 -0.230 1.00 95.62 81 LEU A O 1
ATOM 654 N N . LYS A 1 82 ? 4.819 -5.789 -1.990 1.00 95.50 82 LYS A N 1
ATOM 655 C CA . LYS A 1 82 ? 3.526 -6.129 -1.371 1.00 95.50 82 LYS A CA 1
ATOM 656 C C . LYS A 1 82 ? 3.699 -7.037 -0.151 1.00 95.50 82 LYS A C 1
ATOM 658 O O . LYS A 1 82 ? 3.123 -6.761 0.899 1.00 95.50 82 LYS A O 1
ATOM 663 N N . MET A 1 83 ? 4.531 -8.072 -0.255 1.00 94.75 83 MET A N 1
ATOM 664 C CA . MET A 1 83 ? 4.826 -8.968 0.871 1.00 94.75 83 MET A CA 1
ATOM 665 C C . MET A 1 83 ? 5.536 -8.236 2.012 1.00 94.75 83 MET A C 1
ATOM 667 O O . MET A 1 83 ? 5.184 -8.423 3.176 1.00 94.75 83 MET A O 1
ATOM 671 N N . LEU A 1 84 ? 6.473 -7.340 1.688 1.00 96.00 84 LEU A N 1
ATOM 672 C CA . LEU A 1 84 ? 7.120 -6.485 2.679 1.00 96.00 84 LEU A CA 1
ATOM 673 C C . LEU A 1 84 ? 6.117 -5.523 3.346 1.00 96.00 84 LEU A C 1
ATOM 675 O O . LEU A 1 84 ? 6.150 -5.368 4.563 1.00 96.00 84 LEU A O 1
ATOM 679 N N . SER A 1 85 ? 5.180 -4.942 2.587 1.00 96.56 85 SER A N 1
ATOM 680 C CA . SER A 1 85 ? 4.094 -4.107 3.129 1.00 96.56 85 SER A CA 1
ATOM 681 C C . SER A 1 85 ? 3.231 -4.874 4.130 1.00 96.56 85 SER A C 1
ATOM 683 O O . SER A 1 85 ? 3.000 -4.400 5.243 1.00 96.56 85 SER A O 1
ATOM 685 N N . ILE A 1 86 ? 2.813 -6.095 3.783 1.00 95.50 86 ILE A N 1
ATOM 686 C CA . ILE A 1 86 ? 2.034 -6.976 4.666 1.00 95.50 86 ILE A CA 1
ATOM 687 C C . ILE A 1 86 ? 2.809 -7.290 5.953 1.00 95.50 86 ILE A C 1
ATOM 689 O O . ILE A 1 86 ? 2.253 -7.195 7.053 1.00 95.50 86 ILE A O 1
ATOM 693 N N . PHE A 1 87 ? 4.098 -7.617 5.835 1.00 96.50 87 PHE A N 1
ATOM 694 C CA . PHE A 1 87 ? 4.962 -7.852 6.988 1.00 96.50 87 PHE A CA 1
ATOM 695 C C . PHE A 1 87 ? 5.007 -6.625 7.910 1.00 96.50 87 PHE A C 1
ATOM 697 O O . PHE A 1 87 ? 4.716 -6.734 9.100 1.00 96.50 87 PHE A O 1
ATOM 704 N N . ILE A 1 88 ? 5.278 -5.432 7.373 1.00 96.56 88 ILE A N 1
ATOM 705 C CA . ILE A 1 88 ? 5.338 -4.215 8.194 1.00 96.56 88 ILE A CA 1
ATOM 706 C C . ILE A 1 88 ? 3.973 -3.904 8.822 1.00 96.56 88 ILE A C 1
ATOM 708 O O . ILE A 1 88 ? 3.912 -3.654 10.025 1.00 96.56 88 ILE A O 1
ATOM 712 N N . LYS A 1 89 ? 2.868 -3.991 8.068 1.00 95.25 89 LYS A N 1
ATOM 713 C CA . LYS A 1 89 ? 1.505 -3.757 8.584 1.00 95.25 89 LYS A CA 1
ATOM 714 C C . LYS A 1 89 ? 1.165 -4.679 9.758 1.00 95.25 89 LYS A C 1
ATOM 716 O O . LYS A 1 89 ? 0.638 -4.217 10.771 1.00 95.25 89 LYS A O 1
ATOM 721 N N . THR A 1 90 ? 1.481 -5.968 9.650 1.00 94.00 90 THR A N 1
ATOM 722 C CA . THR A 1 90 ? 1.196 -6.960 10.705 1.00 94.00 90 THR A CA 1
ATOM 723 C C . THR A 1 90 ? 2.052 -6.748 11.955 1.00 94.00 90 THR A C 1
ATOM 725 O O . THR A 1 90 ? 1.538 -6.854 13.070 1.00 94.00 90 THR A O 1
ATOM 728 N N . ILE A 1 91 ? 3.320 -6.354 11.802 1.00 93.81 91 ILE A N 1
ATOM 729 C CA . ILE A 1 91 ? 4.177 -5.960 12.930 1.00 93.81 91 ILE A CA 1
ATOM 730 C C . ILE A 1 91 ? 3.677 -4.668 13.584 1.00 93.81 91 ILE A C 1
ATOM 732 O O . ILE A 1 91 ? 3.586 -4.601 14.810 1.00 93.81 91 ILE A O 1
ATOM 736 N N . SER A 1 92 ? 3.289 -3.657 12.801 1.00 93.38 92 SER A N 1
ATOM 737 C CA . SER A 1 92 ? 2.700 -2.424 13.333 1.00 93.38 92 SER A CA 1
ATOM 738 C C . SER A 1 92 ? 1.419 -2.703 14.120 1.00 93.38 92 SER A C 1
ATOM 740 O O . SER A 1 92 ? 1.254 -2.164 15.213 1.00 93.38 92 SER A O 1
ATOM 742 N N . LEU A 1 93 ? 0.542 -3.580 13.621 1.00 92.81 93 LEU A N 1
ATOM 743 C CA . LEU A 1 93 ? -0.664 -4.013 14.335 1.00 92.81 93 LEU A CA 1
ATOM 744 C C . LEU A 1 93 ? -0.337 -4.686 15.670 1.00 92.81 93 LEU A C 1
ATOM 746 O O . LEU A 1 93 ? -0.991 -4.410 16.676 1.00 92.81 93 LEU A O 1
ATOM 750 N N . LEU A 1 94 ? 0.680 -5.545 15.717 1.00 91.44 94 LEU A N 1
ATOM 751 C CA . LEU A 1 94 ? 1.060 -6.223 16.955 1.00 91.44 94 LEU A CA 1
ATOM 752 C C . LEU A 1 94 ? 1.650 -5.249 17.987 1.00 91.44 94 LEU A C 1
ATOM 754 O O . LEU A 1 94 ? 1.282 -5.298 19.162 1.00 91.44 94 LEU A O 1
ATOM 758 N N . SER A 1 95 ? 2.526 -4.352 17.538 1.00 90.81 95 SER A N 1
ATOM 759 C CA . SER A 1 95 ? 3.303 -3.465 18.408 1.00 90.81 95 SER A CA 1
ATOM 760 C C . SER A 1 95 ? 2.527 -2.234 18.877 1.00 90.81 95 SER A C 1
ATOM 762 O O . SER A 1 95 ? 2.633 -1.847 20.039 1.00 90.81 95 SER A O 1
ATOM 764 N N . LEU A 1 96 ? 1.735 -1.615 17.996 1.00 91.25 96 LEU A N 1
ATOM 765 C CA . LEU A 1 96 ? 1.122 -0.302 18.237 1.00 91.25 96 LEU A CA 1
ATOM 766 C C . LEU A 1 96 ? -0.372 -0.370 18.562 1.00 91.25 96 LEU A C 1
ATOM 768 O O . LEU A 1 96 ? -0.950 0.624 18.986 1.00 91.25 96 LEU A O 1
ATOM 772 N N . SER A 1 97 ? -1.004 -1.543 18.469 1.00 85.88 97 SER A N 1
ATOM 773 C CA . SER A 1 97 ? -2.416 -1.704 18.855 1.00 85.88 97 SER A CA 1
ATOM 774 C C . SER A 1 97 ? -2.714 -1.457 20.330 1.00 85.88 97 SER A C 1
ATOM 776 O O . SER A 1 97 ? -3.871 -1.288 20.708 1.00 85.88 97 SER A O 1
ATOM 778 N N . LYS A 1 98 ? -1.695 -1.520 21.191 1.00 86.19 98 LYS A N 1
ATOM 779 C CA . LYS A 1 98 ? -1.853 -1.237 22.621 1.00 86.19 98 LYS A CA 1
ATOM 780 C C . LYS A 1 98 ? -1.827 0.260 22.919 1.00 86.19 98 LYS A C 1
ATOM 782 O O . LYS A 1 98 ? -2.348 0.663 23.951 1.00 86.19 98 LYS A O 1
ATOM 787 N N . THR A 1 99 ? -1.194 1.051 22.056 1.00 87.75 99 THR A N 1
ATOM 788 C CA . THR A 1 99 ? -0.947 2.480 22.277 1.00 87.75 99 THR A CA 1
ATOM 789 C C . THR A 1 99 ? -1.869 3.355 21.440 1.00 87.75 99 THR A C 1
ATOM 791 O O . THR A 1 99 ? -2.330 4.387 21.917 1.00 87.75 99 THR A O 1
ATOM 794 N N . LEU A 1 100 ? -2.153 2.941 20.206 1.00 87.81 100 LEU A N 1
ATOM 795 C CA . LEU A 1 100 ? -3.023 3.651 19.281 1.00 87.81 100 LEU A CA 1
ATOM 796 C C . LEU A 1 100 ? -4.456 3.140 19.392 1.00 87.81 100 LEU A C 1
ATOM 798 O O . LEU A 1 100 ? -4.709 1.937 19.462 1.00 87.81 100 LEU A O 1
ATOM 802 N N . ASP A 1 101 ? -5.411 4.063 19.341 1.00 87.94 101 ASP A N 1
ATOM 803 C CA . ASP A 1 101 ? -6.807 3.698 19.160 1.00 87.94 101 ASP A CA 1
ATOM 804 C C . ASP A 1 101 ? -7.065 3.177 17.734 1.00 87.94 101 ASP A C 1
ATOM 806 O O . ASP A 1 101 ? -6.264 3.351 16.814 1.00 87.94 101 ASP A O 1
ATOM 810 N N . CYS A 1 102 ? -8.205 2.511 17.529 1.00 87.50 102 CYS A N 1
ATOM 811 C CA . CYS A 1 102 ? -8.516 1.859 16.252 1.00 87.50 102 CYS A CA 1
ATOM 812 C C . CYS A 1 102 ? -8.523 2.840 15.061 1.00 87.50 102 CYS A C 1
ATOM 814 O O . CYS A 1 102 ? -8.117 2.469 13.960 1.00 87.50 102 CYS A O 1
ATOM 816 N N . TYR A 1 103 ? -8.916 4.099 15.285 1.00 87.38 103 TYR A N 1
ATOM 817 C CA . TYR A 1 10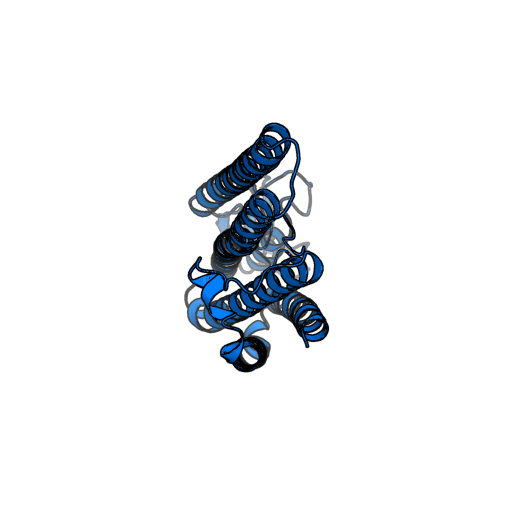3 ? -8.876 5.132 14.251 1.00 87.38 103 TYR A CA 1
ATOM 818 C C . TYR A 1 103 ? -7.434 5.504 13.871 1.00 87.38 103 TYR A C 1
ATOM 820 O O . TYR A 1 103 ? -7.086 5.510 12.688 1.00 87.38 103 TYR A O 1
ATOM 828 N N . SER A 1 104 ? -6.568 5.774 14.855 1.00 89.00 104 SER A N 1
ATOM 829 C CA . SER A 1 104 ? -5.160 6.109 14.595 1.00 89.00 104 SER A CA 1
ATOM 830 C C . SER A 1 104 ? -4.397 4.927 14.005 1.00 89.00 104 SER A C 1
ATOM 832 O O . SER A 1 104 ? -3.552 5.118 13.133 1.00 89.00 104 SER A O 1
ATOM 834 N N . MET A 1 105 ? -4.736 3.699 14.404 1.00 91.12 105 MET A N 1
ATOM 835 C CA . MET A 1 105 ? -4.182 2.494 13.793 1.00 91.12 105 MET A CA 1
ATOM 836 C C . MET A 1 105 ? -4.553 2.392 12.305 1.00 91.12 105 MET A C 1
ATOM 838 O O . MET A 1 105 ? -3.684 2.126 11.477 1.00 91.12 105 MET A O 1
ATOM 842 N N . GLY A 1 106 ? -5.811 2.666 11.938 1.00 90.81 106 GLY A N 1
ATOM 843 C CA . GLY A 1 106 ? -6.234 2.716 10.533 1.00 90.81 106 GLY A CA 1
ATOM 844 C C . GLY A 1 106 ? -5.514 3.812 9.739 1.00 90.81 106 GLY A C 1
ATOM 845 O O . GLY A 1 106 ? -5.088 3.585 8.605 1.00 90.81 106 GLY A O 1
ATOM 846 N N . SER A 1 107 ? -5.291 4.980 10.353 1.00 90.62 107 SER A N 1
ATOM 847 C CA . SER A 1 107 ? -4.454 6.046 9.777 1.00 90.62 107 SER A CA 1
ATOM 848 C C . SER A 1 107 ? -3.023 5.574 9.504 1.00 90.62 107 SER A C 1
ATOM 850 O O . SER A 1 107 ? -2.497 5.824 8.421 1.00 90.62 107 SER A O 1
ATOM 852 N N . LEU A 1 108 ? -2.399 4.864 10.449 1.00 91.81 108 LEU A N 1
ATOM 853 C CA . LEU A 1 108 ? -1.047 4.328 10.287 1.00 91.81 108 LEU A CA 1
ATOM 854 C C . LEU A 1 108 ? -0.971 3.304 9.145 1.00 91.81 108 LEU A C 1
ATOM 856 O O . LEU A 1 108 ? -0.046 3.356 8.339 1.00 91.81 108 LEU A O 1
ATOM 860 N N . LEU A 1 109 ? -1.941 2.393 9.042 1.00 92.94 109 LEU A N 1
ATOM 861 C CA . LEU A 1 109 ? -1.978 1.393 7.966 1.00 92.94 109 LEU A CA 1
ATOM 862 C C . LEU A 1 109 ? -2.118 2.034 6.581 1.00 92.94 109 LEU A C 1
ATOM 864 O O . LEU A 1 109 ? -1.449 1.608 5.640 1.00 92.94 109 LEU A O 1
ATOM 868 N N . CYS A 1 110 ? -2.951 3.069 6.469 1.00 93.06 110 CYS A N 1
ATOM 869 C CA . CYS A 1 110 ? -3.094 3.852 5.245 1.00 93.06 110 CYS A CA 1
ATOM 870 C C . CYS A 1 110 ? -1.795 4.606 4.902 1.00 93.06 110 CYS A C 1
ATOM 872 O O . CYS A 1 110 ? -1.348 4.595 3.757 1.00 93.06 110 CYS A O 1
ATOM 874 N N . PHE A 1 111 ? -1.134 5.198 5.901 1.00 92.75 111 PHE A N 1
ATOM 875 C CA . PHE A 1 111 ? 0.157 5.865 5.723 1.00 92.75 111 PHE A CA 1
ATOM 876 C C . PHE A 1 111 ? 1.248 4.913 5.219 1.00 92.75 111 PHE A C 1
ATOM 878 O O . PHE A 1 111 ? 1.960 5.236 4.267 1.00 92.75 111 PHE A O 1
ATOM 885 N N . LEU A 1 112 ? 1.347 3.724 5.821 1.00 94.44 112 LEU A N 1
ATOM 886 C CA . LEU A 1 112 ? 2.255 2.674 5.364 1.00 94.44 112 LEU A CA 1
ATOM 887 C C . LEU A 1 112 ? 1.960 2.282 3.913 1.00 94.44 112 LEU A C 1
ATOM 889 O O . LEU A 1 112 ? 2.891 2.133 3.127 1.00 94.44 112 LEU A O 1
ATOM 893 N N . GLU A 1 113 ? 0.686 2.168 3.532 1.00 94.88 113 GLU A N 1
ATOM 894 C CA . GLU A 1 113 ? 0.320 1.862 2.148 1.00 94.88 113 GLU A CA 1
ATOM 895 C C . GLU A 1 113 ? 0.815 2.933 1.171 1.00 94.88 113 GLU A C 1
ATOM 897 O O . GLU A 1 113 ? 1.408 2.580 0.155 1.00 94.88 113 GLU A O 1
ATOM 902 N N . TYR A 1 114 ? 0.672 4.223 1.490 1.00 94.25 114 TYR A N 1
ATOM 903 C CA . TYR A 1 114 ? 1.229 5.288 0.650 1.00 94.25 114 TYR A CA 1
ATOM 904 C C . TYR A 1 114 ? 2.748 5.171 0.488 1.00 94.25 114 TYR A C 1
ATOM 906 O O . TYR A 1 114 ? 3.239 5.275 -0.636 1.00 94.25 114 TYR A O 1
ATOM 914 N N . ILE A 1 115 ? 3.496 4.898 1.565 1.00 94.81 115 ILE A N 1
ATOM 915 C CA . ILE A 1 115 ? 4.951 4.673 1.479 1.00 94.81 115 ILE A CA 1
ATOM 916 C C . ILE A 1 115 ? 5.253 3.527 0.511 1.00 94.81 115 ILE A C 1
ATOM 918 O O . ILE A 1 115 ? 6.080 3.671 -0.391 1.00 94.81 115 ILE A O 1
ATOM 922 N N . PHE A 1 116 ? 4.567 2.395 0.662 1.00 95.94 116 PHE A N 1
ATOM 923 C CA . PHE A 1 116 ? 4.794 1.236 -0.195 1.00 95.94 116 PHE A CA 1
ATOM 924 C C . PHE A 1 116 ? 4.350 1.456 -1.638 1.00 95.94 116 PHE A C 1
ATOM 926 O O . PHE A 1 116 ? 4.995 0.935 -2.542 1.00 95.94 116 PHE A O 1
ATOM 933 N N . LEU A 1 117 ? 3.314 2.254 -1.884 1.00 95.12 117 LEU A N 1
ATOM 934 C CA . LEU A 1 117 ? 2.920 2.664 -3.230 1.00 95.12 117 LEU A CA 1
ATOM 935 C C . LEU A 1 117 ? 4.018 3.466 -3.924 1.00 95.12 117 LEU A C 1
ATOM 937 O O . LEU A 1 117 ? 4.364 3.154 -5.063 1.00 95.12 117 LEU A O 1
ATOM 941 N N . PHE A 1 118 ? 4.633 4.431 -3.231 1.00 94.69 118 PHE A N 1
ATOM 942 C CA . PHE A 1 118 ? 5.795 5.143 -3.769 1.00 94.69 118 PHE A CA 1
ATOM 943 C C . PHE A 1 118 ? 6.935 4.179 -4.094 1.00 94.69 118 PHE A C 1
ATOM 945 O O . PHE A 1 118 ? 7.458 4.203 -5.208 1.00 94.69 118 PHE A O 1
ATOM 952 N N . LEU A 1 119 ? 7.276 3.286 -3.158 1.00 94.50 119 LEU A N 1
ATOM 953 C CA . LEU A 1 119 ? 8.330 2.290 -3.365 1.00 94.50 119 LEU A CA 1
ATOM 954 C C . LEU A 1 119 ? 8.028 1.361 -4.549 1.00 94.50 119 LEU A C 1
ATOM 956 O O . LEU A 1 119 ? 8.940 0.998 -5.285 1.00 94.50 119 LEU A O 1
ATOM 960 N N . ARG A 1 120 ? 6.760 1.003 -4.776 1.00 95.31 120 ARG A N 1
ATOM 961 C CA . ARG A 1 120 ? 6.332 0.111 -5.866 1.00 95.31 120 ARG A CA 1
ATOM 962 C C . ARG A 1 120 ? 6.416 0.738 -7.252 1.00 95.31 120 ARG A C 1
ATOM 964 O O . ARG A 1 120 ? 6.587 0.003 -8.219 1.00 95.31 120 ARG A O 1
ATOM 971 N N . HIS A 1 121 ? 6.379 2.064 -7.374 1.00 94.31 121 HIS A N 1
ATOM 972 C CA . HIS A 1 121 ? 6.596 2.730 -8.663 1.00 94.31 121 HIS A CA 1
ATOM 973 C C . HIS A 1 121 ? 8.077 2.847 -9.063 1.00 94.31 121 HIS A C 1
ATOM 975 O O . HIS A 1 121 ? 8.355 3.102 -10.240 1.00 94.31 121 HIS A O 1
ATOM 981 N N . ILE A 1 122 ? 9.017 2.630 -8.131 1.00 92.88 122 ILE A N 1
ATOM 982 C CA . ILE A 1 122 ? 10.462 2.758 -8.377 1.00 92.88 122 ILE A CA 1
ATOM 983 C C . ILE A 1 122 ? 10.998 1.634 -9.292 1.00 92.88 122 ILE A C 1
ATOM 985 O O . ILE A 1 122 ? 11.551 1.974 -10.343 1.00 92.88 122 ILE A O 1
ATOM 989 N N . PRO A 1 123 ? 10.819 0.324 -8.993 1.00 93.19 123 PRO A N 1
ATOM 990 C CA . PRO A 1 123 ? 11.337 -0.746 -9.850 1.00 93.19 123 PRO A CA 1
ATOM 991 C C . PRO A 1 123 ? 10.855 -0.682 -11.307 1.00 93.19 123 PRO A C 1
ATOM 993 O O . PRO A 1 123 ? 11.701 -0.736 -12.200 1.00 93.19 123 PRO A O 1
ATOM 996 N N . PRO A 1 124 ? 9.549 -0.495 -11.599 1.00 93.00 124 PRO A N 1
ATOM 997 C CA . PRO A 1 124 ? 9.075 -0.355 -12.974 1.00 93.00 124 PRO A CA 1
ATOM 998 C C . PRO A 1 124 ? 9.662 0.879 -13.661 1.00 93.00 124 PRO A C 1
ATOM 1000 O O . PRO A 1 124 ? 10.054 0.803 -14.821 1.00 93.00 124 PRO A O 1
ATOM 1003 N N . GLY A 1 125 ? 9.780 2.000 -12.936 1.00 92.38 125 GLY A N 1
ATOM 1004 C CA . GLY A 1 125 ? 10.451 3.214 -13.407 1.00 92.38 125 GLY A CA 1
ATOM 1005 C C . GLY A 1 125 ? 11.823 2.914 -14.000 1.00 92.38 125 GLY A C 1
ATOM 1006 O O . GLY A 1 125 ? 12.076 3.196 -15.169 1.00 92.38 125 GLY A O 1
ATOM 1007 N N . ILE A 1 126 ? 12.670 2.281 -13.198 1.00 91.50 126 ILE A N 1
ATOM 1008 C CA . ILE A 1 126 ? 14.071 2.021 -13.530 1.00 91.50 126 ILE A CA 1
ATOM 1009 C C . ILE A 1 126 ? 14.201 0.939 -14.598 1.00 91.50 126 ILE A C 1
ATOM 1011 O O . ILE A 1 126 ? 14.933 1.124 -15.567 1.00 91.50 126 ILE A O 1
ATOM 1015 N N . LEU A 1 127 ? 13.461 -0.164 -14.465 1.00 92.81 127 LEU A N 1
ATOM 1016 C CA . LEU A 1 127 ? 13.532 -1.288 -15.399 1.00 92.81 127 LEU A CA 1
ATOM 1017 C C . LEU A 1 127 ? 13.098 -0.890 -16.815 1.00 92.81 127 LEU A C 1
ATOM 1019 O O . LEU A 1 127 ? 13.751 -1.284 -17.780 1.00 92.81 127 LEU A O 1
ATOM 1023 N N . TRP A 1 128 ? 12.055 -0.067 -16.953 1.00 93.25 128 TRP A N 1
ATOM 1024 C CA . TRP A 1 128 ? 11.659 0.463 -18.259 1.00 93.25 128 TRP A CA 1
ATOM 1025 C C . TRP A 1 128 ? 12.673 1.443 -18.835 1.00 93.25 128 TRP A C 1
ATOM 1027 O O . TRP A 1 128 ? 12.954 1.361 -20.026 1.00 93.25 128 TRP A O 1
ATOM 1037 N N . ILE A 1 129 ? 13.245 2.340 -18.023 1.00 90.44 129 ILE A N 1
ATOM 1038 C CA . ILE A 1 129 ? 14.284 3.267 -18.501 1.00 90.44 129 ILE A CA 1
ATOM 1039 C C . ILE A 1 129 ? 15.478 2.474 -19.037 1.00 90.44 129 ILE A C 1
ATOM 1041 O O . ILE A 1 129 ? 15.904 2.711 -20.165 1.00 90.44 129 ILE A O 1
ATOM 1045 N N . CYS A 1 130 ? 15.972 1.494 -18.278 1.00 89.44 130 CYS A N 1
ATOM 1046 C CA . CYS A 1 130 ? 17.072 0.633 -18.711 1.00 89.44 130 CYS A CA 1
ATOM 1047 C C . CYS A 1 130 ? 16.723 -0.134 -19.992 1.00 89.44 130 CYS A C 1
ATOM 1049 O O . CYS A 1 130 ? 17.513 -0.136 -20.934 1.00 89.44 130 CYS A O 1
ATOM 1051 N N . PHE A 1 131 ? 15.526 -0.723 -20.063 1.00 89.88 131 PHE A N 1
ATOM 1052 C CA . PHE A 1 131 ? 15.068 -1.446 -21.249 1.00 89.88 131 PHE A CA 1
ATOM 1053 C C . PHE A 1 131 ? 14.994 -0.546 -22.490 1.00 89.88 131 PHE A C 1
ATOM 1055 O O . PHE A 1 131 ? 15.472 -0.928 -23.556 1.00 89.88 131 PHE A O 1
ATOM 1062 N N . LEU A 1 132 ? 14.426 0.655 -22.365 1.00 89.56 132 LEU A N 1
ATOM 1063 C CA . LEU A 1 132 ? 14.298 1.592 -23.480 1.00 89.56 132 LEU A CA 1
ATOM 1064 C C . LEU A 1 132 ? 15.663 2.133 -23.933 1.00 89.56 132 LEU A C 1
ATOM 1066 O O . LEU A 1 132 ? 15.898 2.255 -25.131 1.00 89.56 132 LEU A O 1
ATOM 1070 N N . VAL A 1 133 ? 16.587 2.413 -23.008 1.00 87.31 133 VAL A N 1
ATOM 1071 C CA . VAL A 1 133 ? 17.960 2.832 -23.347 1.00 87.31 133 VAL A CA 1
ATOM 1072 C C . VAL A 1 133 ? 18.708 1.722 -24.089 1.00 87.31 133 VAL A C 1
ATOM 1074 O O . VAL A 1 133 ? 19.324 1.981 -25.122 1.00 87.31 133 VAL A O 1
ATOM 1077 N N . GLU A 1 134 ? 18.604 0.481 -23.620 1.00 86.00 134 GLU A N 1
ATOM 1078 C CA . GLU A 1 134 ? 19.215 -0.681 -24.273 1.00 86.00 134 GLU A CA 1
ATOM 1079 C C . GLU A 1 134 ? 18.625 -0.918 -25.675 1.00 86.00 134 GLU A C 1
ATOM 1081 O O . GLU A 1 134 ? 19.347 -1.165 -26.646 1.00 86.00 134 GLU A O 1
ATOM 1086 N N . LEU A 1 135 ? 17.303 -0.774 -25.812 1.00 85.19 135 LEU A N 1
ATOM 1087 C CA . LEU A 1 135 ? 16.602 -0.856 -27.095 1.00 85.19 135 LEU A CA 1
ATOM 1088 C C . LEU A 1 135 ? 17.066 0.242 -28.070 1.00 85.19 135 LEU A C 1
ATOM 1090 O O . LEU A 1 135 ? 17.165 0.011 -29.281 1.00 85.19 135 LEU A O 1
ATOM 1094 N N . ASN A 1 136 ? 17.386 1.431 -27.551 1.00 82.81 136 ASN A N 1
ATOM 1095 C CA . ASN A 1 136 ? 17.917 2.539 -28.344 1.00 82.81 136 ASN A CA 1
ATOM 1096 C C . ASN A 1 136 ? 19.307 2.232 -28.898 1.00 82.81 136 ASN A C 1
ATOM 1098 O O . ASN A 1 136 ? 19.580 2.578 -30.046 1.00 82.81 136 ASN A O 1
ATOM 1102 N N . TRP A 1 137 ? 20.151 1.553 -28.120 1.00 79.25 137 TRP A N 1
ATOM 1103 C CA . TRP A 1 137 ? 21.493 1.176 -28.556 1.00 79.25 137 TRP A CA 1
ATOM 1104 C C . TRP A 1 137 ? 21.481 0.044 -29.593 1.00 79.25 137 TRP A C 1
ATOM 1106 O O . TRP A 1 137 ? 22.221 0.092 -30.574 1.00 79.25 137 TRP A O 1
ATOM 1116 N N . LYS A 1 138 ? 20.622 -0.968 -29.406 1.00 81.62 138 LYS A N 1
ATOM 1117 C CA . LYS A 1 138 ? 20.604 -2.183 -30.241 1.00 81.62 138 LYS A CA 1
ATOM 1118 C C . LYS A 1 138 ? 19.983 -2.012 -31.627 1.00 81.62 138 LYS A C 1
ATOM 1120 O O . LYS A 1 138 ? 20.452 -2.635 -32.576 1.00 81.62 138 LYS A O 1
ATOM 1125 N N . LEU A 1 139 ? 18.913 -1.229 -31.768 1.00 77.69 139 LEU A N 1
ATOM 1126 C CA . LEU A 1 139 ? 18.247 -1.073 -33.067 1.00 77.69 139 LEU A CA 1
ATOM 1127 C C . LEU A 1 139 ? 18.949 -0.025 -33.952 1.00 77.69 139 LEU A C 1
ATOM 1129 O O . LEU A 1 139 ? 19.197 1.106 -33.529 1.00 77.69 139 LEU A O 1
ATOM 1133 N N . GLN A 1 140 ? 19.181 -0.356 -35.222 1.00 66.69 140 GLN A N 1
ATOM 1134 C CA . GLN A 1 140 ? 19.545 0.615 -36.259 1.00 66.69 140 GLN A CA 1
ATOM 1135 C C . GLN A 1 140 ? 18.253 1.222 -36.840 1.00 66.69 140 GLN A C 1
ATOM 1137 O O . GLN A 1 140 ? 17.415 0.504 -37.375 1.00 66.69 140 GLN A O 1
ATOM 1142 N N . GLY A 1 141 ? 18.036 2.531 -36.669 1.00 68.69 141 GLY A N 1
ATOM 1143 C CA . GLY A 1 141 ? 16.790 3.215 -37.054 1.00 68.69 141 GLY A CA 1
ATOM 1144 C C . GLY A 1 141 ? 16.702 4.650 -36.518 1.00 68.69 141 GLY A C 1
ATOM 1145 O O . GLY A 1 141 ? 17.646 5.128 -35.889 1.00 68.69 141 GLY A O 1
ATOM 1146 N N . ILE A 1 142 ? 15.567 5.337 -36.717 1.00 78.81 142 ILE A N 1
ATOM 1147 C CA . ILE A 1 142 ? 15.372 6.753 -36.334 1.00 78.81 142 ILE A CA 1
ATOM 1148 C C . ILE A 1 142 ? 15.572 6.934 -34.818 1.00 78.81 142 ILE A C 1
ATOM 1150 O O . ILE A 1 142 ? 14.725 6.564 -34.004 1.00 78.81 142 ILE A O 1
ATOM 1154 N N . LEU A 1 143 ? 16.712 7.511 -34.431 1.00 81.12 143 LEU A N 1
ATOM 1155 C CA . LEU A 1 143 ? 17.089 7.738 -33.032 1.00 81.12 143 LEU A CA 1
ATOM 1156 C C . LEU A 1 143 ? 16.137 8.728 -32.334 1.00 81.12 143 LEU A C 1
ATOM 1158 O O . LEU A 1 143 ? 15.798 8.548 -31.168 1.00 81.12 143 LEU A O 1
ATOM 1162 N N . ALA A 1 144 ? 15.644 9.727 -33.073 1.00 83.38 144 ALA A N 1
ATOM 1163 C CA . ALA A 1 144 ? 14.778 10.781 -32.548 1.00 83.38 144 ALA A CA 1
ATOM 1164 C C . ALA A 1 144 ? 13.450 10.250 -31.977 1.00 83.38 144 ALA A C 1
ATOM 1166 O O . ALA A 1 144 ? 13.086 10.595 -30.855 1.00 83.38 144 ALA A O 1
ATOM 1167 N N . GLY A 1 145 ? 12.751 9.363 -32.699 1.00 83.00 145 GLY A N 1
ATOM 1168 C CA . GLY A 1 145 ? 11.482 8.788 -32.228 1.00 83.00 145 GLY A CA 1
ATOM 1169 C C . GLY A 1 145 ? 11.651 7.933 -30.969 1.00 83.00 145 GLY A C 1
ATOM 1170 O O . GLY A 1 145 ? 10.793 7.906 -30.095 1.00 83.00 145 GLY A O 1
ATOM 1171 N N . ARG A 1 146 ? 12.806 7.289 -30.833 1.00 82.69 146 ARG A N 1
ATOM 1172 C CA . ARG A 1 146 ? 13.161 6.453 -29.687 1.00 82.69 146 ARG A CA 1
ATOM 1173 C C . ARG A 1 146 ? 13.487 7.259 -28.430 1.00 82.69 146 ARG A C 1
ATOM 1175 O O . ARG A 1 146 ? 12.965 6.964 -27.357 1.00 82.69 146 ARG A O 1
ATOM 1182 N N . ILE A 1 147 ? 14.264 8.331 -28.577 1.00 87.31 147 ILE A N 1
ATOM 1183 C CA . ILE A 1 147 ? 14.485 9.313 -27.505 1.00 87.31 147 ILE A CA 1
ATOM 1184 C C . ILE A 1 147 ? 13.150 9.929 -27.071 1.00 87.31 147 ILE A C 1
ATOM 1186 O O . ILE A 1 147 ? 12.891 10.052 -25.875 1.00 87.31 147 ILE A O 1
ATOM 1190 N N . PHE A 1 148 ? 12.279 10.257 -28.029 1.00 90.25 148 PHE A N 1
ATOM 1191 C CA . PHE A 1 148 ? 10.953 10.797 -27.743 1.00 90.25 148 PHE A CA 1
ATOM 1192 C C . PHE A 1 148 ? 10.112 9.851 -26.870 1.00 90.25 148 PHE A C 1
ATOM 1194 O O . PHE A 1 148 ? 9.534 10.304 -25.885 1.00 90.25 148 PHE A O 1
ATOM 1201 N N . VAL A 1 149 ? 10.096 8.543 -27.157 1.00 90.19 149 VAL A N 1
ATOM 1202 C CA . VAL A 1 149 ? 9.384 7.549 -26.329 1.00 90.19 149 VAL A CA 1
ATOM 1203 C C . VAL A 1 149 ? 9.943 7.488 -24.902 1.00 90.19 149 VAL A C 1
ATOM 1205 O O . VAL A 1 149 ? 9.161 7.490 -23.952 1.00 90.19 149 VAL A O 1
ATOM 1208 N N . CYS A 1 150 ? 11.271 7.496 -24.724 1.00 90.50 150 CYS A N 1
ATOM 1209 C CA . CYS A 1 150 ? 11.882 7.541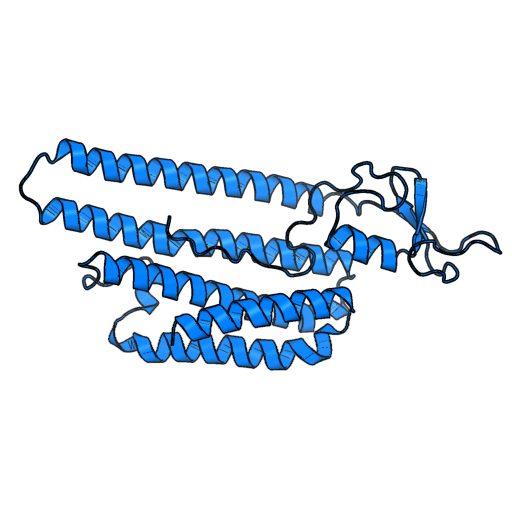 -23.388 1.00 90.50 150 CYS A CA 1
ATOM 1210 C C . CYS A 1 150 ? 11.467 8.792 -22.608 1.00 90.50 150 CYS A C 1
ATOM 1212 O O . CYS A 1 150 ? 11.084 8.700 -21.444 1.00 90.50 150 CYS A O 1
ATOM 1214 N N . LEU A 1 151 ? 11.537 9.963 -23.247 1.00 92.25 151 LEU A N 1
ATOM 1215 C CA . LEU A 1 151 ? 11.171 11.232 -22.619 1.00 92.25 151 LEU A CA 1
ATOM 1216 C C . LEU A 1 151 ? 9.689 11.263 -22.250 1.00 92.25 151 LEU A C 1
ATOM 1218 O O . LEU A 1 151 ? 9.351 11.646 -21.131 1.00 92.25 151 LEU A O 1
ATOM 1222 N N . LEU A 1 152 ? 8.816 10.811 -23.152 1.00 93.62 152 LEU A N 1
ATOM 1223 C CA . LEU A 1 152 ? 7.385 10.703 -22.894 1.00 93.62 152 LEU A CA 1
ATOM 1224 C C . LEU A 1 152 ? 7.109 9.793 -21.691 1.00 93.62 152 LEU A C 1
ATOM 1226 O O . LEU A 1 152 ? 6.350 10.176 -20.804 1.00 93.62 152 LEU A O 1
ATOM 1230 N N . TYR A 1 153 ? 7.764 8.630 -21.618 1.00 93.62 153 TYR A N 1
ATOM 1231 C CA . TYR A 1 153 ? 7.651 7.729 -20.471 1.00 93.62 153 TYR A CA 1
ATOM 1232 C C . TYR A 1 153 ? 8.088 8.403 -19.163 1.00 93.62 153 TYR A C 1
ATOM 1234 O O . TYR A 1 153 ? 7.355 8.354 -18.174 1.00 93.62 153 TYR A O 1
ATOM 1242 N N . CYS A 1 154 ? 9.236 9.087 -19.154 1.00 93.38 154 CYS A N 1
ATOM 1243 C CA . CYS A 1 154 ? 9.713 9.818 -17.980 1.00 93.38 154 CYS A CA 1
ATOM 1244 C C . CYS A 1 154 ? 8.717 10.898 -17.532 1.00 93.38 154 CYS A C 1
ATOM 1246 O O . CYS A 1 154 ? 8.440 11.015 -16.340 1.00 93.38 154 CYS A O 1
ATOM 1248 N N . ILE A 1 155 ? 8.140 11.652 -18.473 1.00 95.25 155 ILE A N 1
ATOM 1249 C CA . ILE A 1 155 ? 7.122 12.670 -18.177 1.00 95.25 155 ILE A CA 1
ATOM 1250 C C . ILE A 1 155 ? 5.886 12.019 -17.549 1.00 95.25 155 ILE A C 1
ATOM 1252 O O . ILE A 1 155 ? 5.445 12.457 -16.487 1.00 95.25 155 ILE A O 1
ATOM 1256 N N . LEU A 1 156 ? 5.361 10.946 -18.149 1.00 94.06 156 LEU A N 1
ATOM 1257 C CA . LEU A 1 156 ? 4.208 10.216 -17.613 1.00 94.06 156 LEU A CA 1
ATOM 1258 C C . LEU A 1 156 ? 4.484 9.683 -16.201 1.00 94.06 156 LEU A C 1
ATOM 1260 O O . LEU A 1 156 ? 3.648 9.843 -15.311 1.00 94.06 156 LEU A O 1
ATOM 1264 N N . LYS A 1 157 ? 5.679 9.131 -15.960 1.00 93.31 157 LYS A N 1
ATOM 1265 C CA . LYS A 1 157 ? 6.103 8.684 -14.628 1.00 93.31 157 LYS A CA 1
ATOM 1266 C C . LYS A 1 157 ? 6.140 9.819 -13.614 1.00 93.31 157 LYS A C 1
ATOM 1268 O O . LYS A 1 157 ? 5.612 9.660 -12.515 1.00 93.31 157 LYS A O 1
ATOM 1273 N N . VAL A 1 158 ? 6.698 10.972 -13.974 1.00 94.19 158 VAL A N 1
ATOM 1274 C CA . VAL A 1 158 ? 6.696 12.156 -13.104 1.00 94.19 158 VAL A CA 1
ATOM 1275 C C . VAL A 1 158 ? 5.264 12.610 -12.812 1.00 94.19 158 VAL A C 1
ATOM 1277 O O . VAL A 1 158 ? 4.941 12.872 -11.655 1.00 94.19 158 VAL A O 1
ATOM 1280 N N . CYS A 1 159 ? 4.375 12.640 -13.808 1.00 95.19 159 CYS A N 1
ATOM 1281 C CA . CYS A 1 159 ? 2.965 12.980 -13.609 1.00 95.19 159 CYS A CA 1
ATOM 1282 C C . CYS A 1 159 ? 2.265 12.027 -12.626 1.00 95.19 159 CYS A C 1
ATOM 1284 O O . CYS A 1 159 ? 1.542 12.497 -11.744 1.00 95.19 159 CYS A O 1
ATOM 1286 N N . ILE A 1 160 ? 2.511 10.715 -12.731 1.00 93.06 160 ILE A N 1
ATOM 1287 C CA . ILE A 1 160 ? 1.975 9.712 -11.797 1.00 93.06 160 ILE A CA 1
ATOM 1288 C C . ILE A 1 160 ? 2.476 9.990 -10.377 1.00 93.06 160 ILE A C 1
ATOM 1290 O O . ILE A 1 160 ? 1.661 10.128 -9.464 1.00 93.06 160 ILE A O 1
ATOM 1294 N N . ILE A 1 161 ? 3.787 10.164 -10.188 1.00 92.75 161 ILE A N 1
ATOM 1295 C CA . ILE A 1 161 ? 4.363 10.452 -8.865 1.00 92.75 161 ILE A CA 1
ATOM 1296 C C . ILE A 1 161 ? 3.806 11.757 -8.285 1.00 92.75 161 ILE A C 1
ATOM 1298 O O . ILE A 1 161 ? 3.442 11.796 -7.113 1.00 92.75 161 ILE A O 1
ATOM 1302 N N . LEU A 1 162 ? 3.653 12.810 -9.093 1.00 94.50 162 LEU A N 1
ATOM 1303 C CA . LEU A 1 162 ? 3.046 14.066 -8.648 1.00 94.50 162 LEU A CA 1
ATOM 1304 C C . LEU A 1 162 ? 1.575 13.894 -8.249 1.00 94.50 162 LEU A C 1
ATOM 1306 O O . LEU A 1 162 ? 1.141 14.507 -7.274 1.00 94.50 162 LEU A O 1
ATOM 1310 N N . SER A 1 163 ? 0.803 13.074 -8.969 1.00 93.38 163 SER A N 1
ATOM 1311 C CA . SER A 1 163 ? -0.582 12.767 -8.589 1.00 93.38 163 SER A CA 1
ATOM 1312 C C . SER A 1 163 ? -0.648 12.016 -7.256 1.00 93.38 163 SER A C 1
ATOM 1314 O O . SER A 1 163 ? -1.407 12.415 -6.373 1.00 93.38 163 SER A O 1
ATOM 1316 N N . LEU A 1 164 ? 0.234 11.034 -7.051 1.00 93.06 164 LEU A N 1
ATOM 1317 C CA . LEU A 1 164 ? 0.336 10.290 -5.799 1.00 93.06 164 LEU A CA 1
ATOM 1318 C C . LEU A 1 164 ? 0.773 11.194 -4.636 1.00 93.06 164 LEU A C 1
ATOM 1320 O O . LEU A 1 164 ? 0.194 11.128 -3.554 1.00 93.06 164 LEU A O 1
ATOM 1324 N N . CYS A 1 165 ? 1.721 12.110 -4.864 1.00 93.69 165 CYS A N 1
ATOM 1325 C CA . CYS A 1 165 ? 2.100 13.141 -3.893 1.00 93.69 165 CYS A CA 1
ATOM 1326 C C . CYS A 1 165 ? 0.915 14.035 -3.516 1.00 93.69 165 CYS A C 1
ATOM 1328 O O . CYS A 1 165 ? 0.727 14.329 -2.338 1.00 93.69 165 CYS A O 1
ATOM 1330 N N . LYS A 1 166 ? 0.088 14.455 -4.481 1.00 92.88 166 LYS A N 1
ATOM 1331 C CA . LYS A 1 166 ? -1.113 15.258 -4.198 1.00 92.88 166 LYS A CA 1
ATOM 1332 C C . LYS A 1 166 ? -2.111 14.494 -3.327 1.00 92.88 166 LYS A C 1
ATOM 1334 O O . LYS A 1 166 ? -2.620 15.066 -2.363 1.00 92.88 166 LYS A O 1
ATOM 1339 N N . GLU A 1 167 ? -2.363 13.220 -3.625 1.00 91.31 167 GLU A N 1
ATOM 1340 C CA . GLU A 1 167 ? -3.241 12.372 -2.808 1.00 91.31 167 GLU A CA 1
ATOM 1341 C C . GLU A 1 167 ? -2.698 12.181 -1.390 1.00 91.31 167 GLU A C 1
ATOM 1343 O O . GLU A 1 167 ? -3.428 12.374 -0.416 1.00 91.31 167 GLU A O 1
ATOM 1348 N N . PHE A 1 168 ? -1.406 11.875 -1.265 1.00 90.75 168 PHE A N 1
ATOM 1349 C CA . PHE A 1 168 ? -0.744 11.726 0.025 1.00 90.75 168 PHE A CA 1
ATOM 1350 C C . PHE A 1 168 ? -0.790 13.018 0.848 1.00 90.75 168 PHE A C 1
ATOM 1352 O O . PHE A 1 168 ? -1.075 12.972 2.040 1.00 90.75 168 PHE A O 1
ATOM 1359 N N . MET A 1 169 ? -0.578 14.180 0.222 1.00 88.88 169 MET A N 1
ATOM 1360 C CA . MET A 1 169 ? -0.679 15.479 0.895 1.00 88.88 169 MET A CA 1
ATOM 1361 C C . MET A 1 169 ? -2.107 15.798 1.348 1.00 88.88 169 MET A C 1
ATOM 1363 O O . MET A 1 169 ? -2.295 16.410 2.400 1.00 88.88 169 MET A O 1
ATOM 1367 N N . LYS A 1 170 ? -3.126 15.387 0.586 1.00 86.75 170 LYS A N 1
ATOM 1368 C CA . LYS A 1 170 ? -4.526 15.496 1.019 1.00 86.75 170 LYS A CA 1
ATOM 1369 C C . LYS A 1 170 ? -4.782 14.604 2.237 1.00 86.75 170 LYS A C 1
ATOM 1371 O O . LYS A 1 170 ? -5.320 15.059 3.242 1.00 86.75 170 LYS A O 1
ATOM 1376 N N . PHE A 1 171 ? -4.326 13.355 2.177 1.00 85.62 171 PHE A N 1
ATOM 1377 C CA . PHE A 1 171 ? -4.445 12.407 3.281 1.00 85.62 171 PHE A CA 1
ATOM 1378 C C . PHE A 1 171 ? -3.704 12.866 4.548 1.00 85.62 171 PHE A C 1
ATOM 1380 O O . PHE A 1 171 ? -4.269 12.801 5.638 1.00 85.62 171 PHE A O 1
ATOM 1387 N N . SER A 1 172 ? -2.470 13.362 4.427 1.00 83.38 172 SER A N 1
ATOM 1388 C CA . SER A 1 172 ? -1.670 13.800 5.575 1.00 83.38 172 SER A CA 1
ATOM 1389 C C . SER A 1 172 ? -2.314 14.983 6.298 1.00 83.38 172 SER A C 1
ATOM 1391 O O . SER A 1 172 ? -2.388 14.976 7.525 1.00 83.38 172 SER A O 1
ATOM 1393 N N . ARG A 1 173 ? -2.887 15.941 5.556 1.00 81.00 173 ARG A N 1
ATOM 1394 C CA . ARG A 1 173 ? -3.715 17.015 6.131 1.00 81.00 173 ARG A CA 1
ATOM 1395 C C . ARG A 1 173 ? -4.917 16.451 6.885 1.00 81.00 173 ARG A C 1
ATOM 1397 O O . ARG A 1 173 ? -5.135 16.827 8.030 1.00 81.00 173 ARG A O 1
ATOM 1404 N N . SER A 1 174 ? -5.638 15.500 6.290 1.00 75.81 174 SER A N 1
ATOM 1405 C CA . SER A 1 174 ? -6.785 14.842 6.931 1.00 75.81 174 SER A CA 1
ATOM 1406 C C . SER A 1 174 ? -6.411 14.038 8.186 1.00 75.81 174 SER A C 1
ATOM 1408 O O . SER A 1 174 ? -7.258 13.887 9.061 1.00 75.81 174 SER A O 1
ATOM 1410 N N . MET A 1 175 ? -5.182 13.522 8.296 1.00 70.56 175 MET A N 1
ATOM 1411 C CA . MET A 1 175 ? -4.697 12.831 9.500 1.00 70.56 175 MET A CA 1
ATOM 1412 C C . MET A 1 175 ? -4.335 13.806 10.630 1.00 70.56 175 MET A C 1
ATOM 1414 O O . MET A 1 175 ? -4.525 13.480 11.798 1.00 70.56 175 MET A O 1
ATOM 1418 N N . ILE A 1 176 ? -3.809 14.986 10.283 1.00 60.09 176 ILE A N 1
ATOM 1419 C CA . ILE A 1 176 ? -3.528 16.070 11.238 1.00 60.09 176 ILE A CA 1
ATOM 1420 C C . ILE A 1 176 ? -4.843 16.696 11.734 1.00 60.09 176 ILE A C 1
ATOM 1422 O O . ILE A 1 176 ? -4.933 17.118 12.886 1.00 60.09 176 ILE A O 1
ATOM 1426 N N . CYS A 1 177 ? -5.875 16.731 10.887 1.00 56.12 177 CYS A N 1
ATOM 1427 C CA . CYS A 1 177 ? -7.224 17.115 11.280 1.00 56.12 177 CYS A CA 1
ATOM 1428 C C . CYS A 1 177 ? -7.868 16.062 12.199 1.00 56.12 177 CYS A C 1
ATOM 1430 O O . CYS A 1 177 ? -7.633 14.858 12.093 1.00 56.12 177 CYS A O 1
ATOM 1432 N N . THR A 1 178 ? -8.690 16.540 13.130 1.00 70.19 178 THR A N 1
ATOM 1433 C CA . THR A 1 178 ? -9.381 15.734 14.139 1.00 70.19 178 THR A CA 1
ATOM 1434 C C . THR A 1 178 ? -10.263 14.644 13.518 1.00 70.19 178 THR A C 1
ATOM 1436 O O . THR A 1 178 ? -10.668 14.712 12.358 1.00 70.19 178 THR A O 1
ATOM 1439 N N . LYS A 1 179 ? -10.571 13.609 14.311 1.00 84.12 179 LYS A N 1
ATOM 1440 C CA . LYS A 1 179 ? -11.520 12.544 13.946 1.00 84.12 179 LYS A CA 1
ATOM 1441 C C . LYS A 1 179 ? -12.815 13.141 13.365 1.00 84.12 179 LYS A C 1
ATOM 1443 O O . LYS A 1 179 ? -13.256 14.179 13.856 1.00 84.12 179 LYS A O 1
ATOM 1448 N N . PRO A 1 180 ? -13.494 12.455 12.424 1.00 85.75 180 PRO A N 1
ATOM 1449 C CA . PRO A 1 180 ? -14.743 12.939 11.823 1.00 85.75 180 PRO A CA 1
ATOM 1450 C C . PRO A 1 180 ? -15.944 12.910 12.791 1.00 85.75 180 PRO A C 1
ATOM 1452 O O . PRO A 1 180 ? -17.097 13.027 12.376 1.00 85.75 180 PRO A O 1
ATOM 1455 N N . TYR A 1 181 ? -15.682 12.700 14.081 1.00 88.25 181 TYR A N 1
ATOM 1456 C CA . TYR A 1 181 ? -16.654 12.644 15.155 1.00 88.25 181 TYR A CA 1
ATOM 1457 C C . TYR A 1 181 ? -16.013 13.066 16.480 1.00 88.25 181 TYR A C 1
ATOM 1459 O O . TYR A 1 181 ? -14.821 12.835 16.716 1.00 88.25 181 TYR A O 1
ATOM 1467 N N . THR A 1 182 ? -16.824 13.633 17.366 1.00 90.44 182 THR A N 1
ATOM 1468 C CA . THR A 1 182 ? -16.479 13.857 18.775 1.00 90.44 182 THR A CA 1
ATOM 1469 C C . THR A 1 182 ? -16.945 12.675 19.619 1.00 90.44 182 THR A C 1
ATOM 1471 O O . THR A 1 182 ? -17.820 11.913 19.203 1.00 90.44 182 THR A O 1
ATOM 1474 N N . VAL A 1 183 ? -16.326 12.478 20.786 1.00 89.44 183 VAL A N 1
ATOM 1475 C CA . VAL A 1 183 ? -16.701 11.408 21.719 1.00 89.44 183 VAL A CA 1
ATOM 1476 C C . VAL A 1 183 ? -17.281 12.025 22.982 1.00 89.44 183 VAL A C 1
ATOM 1478 O O . VAL A 1 183 ? -16.590 12.785 23.656 1.00 89.44 183 VAL A O 1
ATOM 1481 N N . GLU A 1 184 ? -18.517 11.662 23.311 1.00 88.25 184 GLU A N 1
ATOM 1482 C CA . GLU A 1 184 ? -19.193 12.043 24.554 1.00 88.25 184 GLU A CA 1
ATOM 1483 C C . GLU A 1 184 ? -19.421 10.822 25.456 1.00 88.25 184 GLU A C 1
ATOM 1485 O O . GLU A 1 184 ? -19.623 9.689 24.993 1.00 88.25 184 GLU A O 1
ATOM 1490 N N . LEU A 1 185 ? -19.349 11.056 26.768 1.00 78.25 185 LEU A N 1
ATOM 1491 C CA . LEU A 1 185 ? -19.589 10.055 27.802 1.00 78.25 185 LEU A CA 1
ATOM 1492 C C . LEU A 1 185 ? -21.079 10.070 28.174 1.00 78.25 185 LEU A C 1
ATOM 1494 O O . LEU A 1 185 ? -21.560 11.063 28.703 1.00 78.25 185 LEU A O 1
ATOM 1498 N N . GLN A 1 186 ? -21.746 8.933 27.934 1.00 67.12 186 GLN A N 1
ATOM 1499 C CA . GLN A 1 186 ? -23.156 8.623 28.226 1.00 67.12 186 GLN A CA 1
ATOM 1500 C C . GLN A 1 186 ? -24.232 9.366 27.413 1.00 67.12 186 GLN A C 1
ATOM 1502 O O . GLN A 1 186 ? -24.174 10.566 27.174 1.00 67.12 186 GLN A O 1
ATOM 1507 N N . ALA A 1 187 ? -25.248 8.598 27.002 1.00 63.28 187 ALA A N 1
ATOM 1508 C CA . ALA A 1 187 ? -26.488 9.076 26.389 1.00 63.28 187 ALA A CA 1
ATOM 1509 C C . ALA A 1 187 ? -27.582 9.205 27.459 1.00 63.28 187 ALA A C 1
ATOM 1511 O O . ALA A 1 187 ? -27.499 8.511 28.479 1.00 63.28 187 ALA A O 1
ATOM 1512 N N . PRO A 1 188 ? -28.628 10.022 27.240 1.00 59.62 188 PRO A N 1
ATOM 1513 C CA . PRO A 1 188 ? -29.844 9.925 28.040 1.00 59.62 188 PRO A CA 1
ATOM 1514 C C . PRO A 1 188 ? -30.385 8.484 28.033 1.00 59.62 188 PRO A C 1
ATOM 1516 O O . PRO A 1 188 ? -30.268 7.752 27.046 1.00 59.62 188 PRO A O 1
ATOM 1519 N N . SER A 1 189 ? -30.947 8.058 29.165 1.00 63.69 189 SER A N 1
ATOM 1520 C CA . SER A 1 189 ? -31.480 6.710 29.358 1.00 63.69 189 SER A CA 1
ATOM 1521 C C . SER A 1 189 ? -32.567 6.381 28.320 1.00 63.69 189 SER A C 1
ATOM 1523 O O . SER A 1 189 ? -33.475 7.180 28.112 1.00 63.69 189 SER A O 1
ATOM 1525 N N . ASN A 1 190 ? -32.475 5.184 27.719 1.00 69.56 190 ASN A N 1
ATOM 1526 C CA . ASN A 1 190 ? -33.346 4.558 26.695 1.00 69.56 190 ASN A CA 1
ATOM 1527 C C . ASN A 1 190 ? -32.950 4.666 25.208 1.00 69.56 190 ASN A C 1
ATOM 1529 O O . ASN A 1 190 ? -33.619 4.038 24.388 1.00 69.56 190 ASN A O 1
ATOM 1533 N N . GLU A 1 191 ? -31.872 5.353 24.819 1.00 81.75 191 GLU A N 1
ATOM 1534 C CA . GLU A 1 191 ? -31.427 5.323 23.412 1.00 81.75 191 GLU A CA 1
ATOM 1535 C C . GLU A 1 191 ? -30.479 4.137 23.116 1.00 81.75 191 GLU A C 1
ATOM 1537 O O . GLU A 1 191 ? -29.570 3.832 23.893 1.00 81.75 191 GLU A O 1
ATOM 1542 N N . VAL A 1 192 ? -30.666 3.480 21.962 1.00 89.25 192 VAL A N 1
ATOM 1543 C CA . VAL A 1 192 ? -29.797 2.402 21.441 1.00 89.25 192 VAL A CA 1
ATOM 1544 C C . VAL A 1 192 ? -29.122 2.823 20.137 1.00 89.25 192 VAL A C 1
ATOM 1546 O O . VAL A 1 192 ? -29.651 3.640 19.378 1.00 89.25 192 VAL A O 1
ATOM 1549 N N . CYS A 1 193 ? -27.946 2.270 19.850 1.00 91.31 193 CYS A N 1
ATOM 1550 C CA . CYS A 1 193 ? -27.246 2.531 18.598 1.00 91.31 193 CYS A CA 1
ATOM 1551 C C . CYS A 1 193 ? -27.909 1.786 17.435 1.00 91.31 193 CYS A C 1
ATOM 1553 O O . CYS A 1 193 ? -27.983 0.566 17.442 1.00 91.31 193 CYS A O 1
ATOM 1555 N N . ASN A 1 194 ? -28.309 2.491 16.378 1.00 90.06 194 ASN A N 1
ATOM 1556 C CA . ASN A 1 194 ? -28.920 1.879 15.189 1.00 90.06 194 ASN A CA 1
ATOM 1557 C C . ASN A 1 194 ? -27.946 1.033 14.328 1.00 90.06 194 ASN A C 1
ATOM 1559 O O . ASN A 1 194 ? -28.403 0.346 13.420 1.00 90.06 194 ASN A O 1
ATOM 1563 N N . MET A 1 195 ? -26.629 1.065 14.592 1.00 91.38 195 MET A N 1
ATOM 1564 C CA . MET A 1 195 ? -25.639 0.218 13.907 1.00 91.38 195 MET A CA 1
ATOM 1565 C C . MET A 1 195 ? -25.411 -1.133 14.598 1.00 91.38 195 MET A C 1
ATOM 1567 O O . MET A 1 195 ? -25.245 -2.131 13.905 1.00 91.38 195 MET A O 1
ATOM 1571 N N . CYS A 1 196 ? -25.356 -1.179 15.936 1.00 91.94 196 CYS A N 1
ATOM 1572 C CA . CYS A 1 196 ? -25.111 -2.423 16.686 1.00 91.94 196 CYS A CA 1
ATOM 1573 C C . CYS A 1 196 ? -26.302 -2.904 17.519 1.00 91.94 196 CYS A C 1
ATOM 1575 O O . CYS A 1 196 ? -26.253 -4.009 18.041 1.00 91.94 196 CYS A O 1
ATOM 1577 N N . LEU A 1 197 ? -27.361 -2.098 17.631 1.00 91.94 197 LEU A N 1
ATOM 1578 C CA . LEU A 1 197 ? -28.569 -2.359 18.423 1.00 91.94 197 LEU A CA 1
ATOM 1579 C C . LEU A 1 197 ? -28.311 -2.531 19.933 1.00 91.94 197 LEU A C 1
ATOM 1581 O O . LEU A 1 197 ? -29.161 -3.038 20.658 1.00 91.94 197 LEU A O 1
ATOM 1585 N N . GLU A 1 198 ? -27.159 -2.063 20.416 1.00 90.00 198 GLU A N 1
ATOM 1586 C CA . GLU A 1 198 ? -26.778 -2.066 21.832 1.00 90.00 198 GLU A CA 1
ATOM 1587 C C . GLU A 1 198 ? -26.937 -0.671 22.457 1.00 90.00 198 GLU A C 1
ATOM 1589 O O . GLU A 1 198 ? -26.980 0.349 21.759 1.00 90.00 198 GLU A O 1
ATOM 1594 N N . SER A 1 199 ? -26.996 -0.616 23.789 1.00 87.88 199 SER A N 1
ATOM 1595 C CA . SER A 1 199 ? -27.006 0.641 24.537 1.00 87.88 199 SER A CA 1
ATOM 1596 C C . SER A 1 199 ? -25.673 1.386 24.420 1.00 87.88 199 SER A C 1
ATOM 1598 O O . SER A 1 199 ? -24.592 0.798 24.309 1.00 87.88 199 SER A O 1
ATOM 1600 N N . TYR A 1 200 ? -25.737 2.717 24.445 1.00 86.75 200 TYR A N 1
ATOM 1601 C CA . TYR A 1 200 ? -24.541 3.544 24.324 1.00 86.75 200 TYR A CA 1
ATOM 1602 C C . TYR A 1 200 ? -23.626 3.416 25.547 1.00 86.75 200 TYR A C 1
ATOM 1604 O O . TYR A 1 200 ? -24.026 3.682 26.677 1.00 86.75 200 TYR A O 1
ATOM 1612 N N . THR A 1 201 ? -22.355 3.094 25.297 1.00 81.88 201 THR A N 1
ATOM 1613 C CA . THR A 1 201 ? -21.265 3.218 26.283 1.00 81.88 201 THR A CA 1
ATOM 1614 C C . THR A 1 201 ? -20.490 4.521 26.084 1.00 81.88 201 THR A C 1
ATOM 1616 O O . THR A 1 201 ? -20.307 5.301 27.014 1.00 81.88 201 THR A O 1
ATOM 1619 N N . HIS A 1 202 ? -20.100 4.789 24.838 1.00 89.25 202 HIS A N 1
ATOM 1620 C CA . HIS A 1 202 ? -19.497 6.039 24.383 1.00 89.25 202 HIS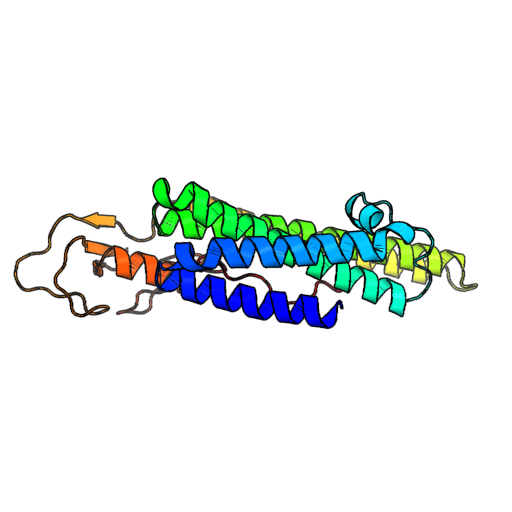 A CA 1
ATOM 1621 C C . HIS A 1 202 ? -20.165 6.456 23.077 1.00 89.25 202 HIS A C 1
ATOM 1623 O O . HIS A 1 202 ? -20.239 5.644 22.146 1.00 89.25 202 HIS A O 1
ATOM 1629 N N . ILE A 1 203 ? -20.619 7.703 22.988 1.00 90.62 203 ILE A N 1
ATOM 1630 C CA . ILE A 1 203 ? -21.300 8.215 21.797 1.00 90.62 203 ILE A CA 1
ATOM 1631 C C . ILE A 1 203 ? -20.276 8.891 20.895 1.00 90.62 203 ILE A C 1
ATOM 1633 O O . ILE A 1 203 ? -19.551 9.777 21.332 1.00 90.62 203 ILE A O 1
ATOM 1637 N N . GLY A 1 204 ? -20.222 8.476 19.634 1.00 91.94 204 GLY A N 1
ATOM 1638 C CA . GLY A 1 204 ? -19.591 9.212 18.549 1.00 91.94 204 GLY A CA 1
ATOM 1639 C C . GLY A 1 204 ? -20.620 10.105 17.861 1.00 91.94 204 GLY A C 1
ATOM 1640 O O . GLY A 1 204 ? -21.568 9.580 17.271 1.00 91.94 204 GLY A O 1
ATOM 1641 N N . ILE A 1 205 ? -20.430 11.422 17.920 1.00 92.31 205 ILE A N 1
ATOM 1642 C CA . ILE A 1 205 ? -21.304 12.412 17.275 1.00 92.31 205 ILE A CA 1
ATOM 1643 C C . ILE A 1 205 ? -20.619 12.927 16.015 1.00 92.31 205 ILE A C 1
ATOM 1645 O O . ILE A 1 205 ? -19.508 13.452 16.080 1.00 92.31 205 ILE A O 1
ATOM 1649 N N . LEU A 1 206 ? -21.261 12.749 14.861 1.00 92.69 206 LEU A N 1
ATOM 1650 C CA . LEU A 1 206 ? -20.746 13.237 13.580 1.00 92.69 206 LEU A CA 1
ATOM 1651 C C . LEU A 1 206 ? -21.030 14.733 13.388 1.00 92.69 206 LEU A C 1
ATOM 1653 O O . LEU A 1 206 ? -21.918 15.292 14.022 1.00 92.69 206 LEU A O 1
ATOM 1657 N N . SER A 1 207 ? -20.377 15.351 12.400 1.00 90.44 207 SER A N 1
ATOM 1658 C CA . SER A 1 207 ? -20.667 16.726 11.955 1.00 90.44 207 SER A CA 1
ATOM 1659 C C . SER A 1 207 ? -22.117 16.951 11.496 1.00 90.44 207 SER A C 1
ATOM 1661 O O . SER A 1 207 ? -22.615 18.069 11.552 1.00 90.44 207 SER A O 1
ATOM 1663 N N . CYS A 1 208 ? -22.814 15.893 11.070 1.00 93.00 208 CYS A N 1
ATOM 1664 C CA . CYS A 1 208 ? -24.242 15.919 10.736 1.00 93.00 208 CYS A CA 1
ATOM 1665 C C . CYS A 1 208 ? -25.168 15.654 11.942 1.00 93.00 208 CYS A C 1
ATOM 1667 O O . CYS A 1 208 ? -26.348 15.371 11.744 1.00 93.00 208 CYS A O 1
ATOM 1669 N N . ASN A 1 209 ? -24.638 15.686 13.170 1.00 91.62 209 ASN A N 1
ATOM 1670 C CA . ASN A 1 209 ? -25.329 15.456 14.447 1.00 91.62 209 ASN A CA 1
ATOM 1671 C C . ASN A 1 209 ? -25.957 14.063 14.653 1.00 91.62 209 ASN A C 1
ATOM 1673 O O . ASN A 1 209 ? -26.615 13.835 15.668 1.00 91.62 209 ASN A O 1
ATOM 1677 N N . HIS A 1 210 ? -25.731 13.102 13.752 1.00 93.25 210 HIS A N 1
ATOM 1678 C CA . HIS A 1 210 ? -26.102 11.708 14.005 1.00 93.25 210 HIS A CA 1
ATOM 1679 C C . HIS A 1 210 ? -25.192 11.076 15.061 1.00 93.25 210 HIS A C 1
ATOM 1681 O O . HIS A 1 210 ? -23.983 11.327 15.092 1.00 93.25 210 HIS A O 1
ATOM 1687 N N . LYS A 1 211 ? -25.793 10.239 15.909 1.00 92.81 211 LYS A N 1
ATOM 1688 C CA . LYS A 1 211 ? -25.157 9.609 17.066 1.00 92.81 211 LYS A CA 1
ATOM 1689 C C . LYS A 1 211 ? -25.064 8.104 16.864 1.00 92.81 211 LYS A C 1
ATOM 1691 O O . LYS A 1 211 ? -26.040 7.463 16.486 1.00 92.81 211 LYS A O 1
ATOM 1696 N N . PHE A 1 212 ? -23.893 7.545 17.142 1.00 93.44 212 PHE A N 1
ATOM 1697 C CA . PHE A 1 212 ? -23.645 6.105 17.110 1.00 93.44 212 PHE A CA 1
ATOM 1698 C C . PHE A 1 212 ? -22.649 5.715 18.206 1.00 93.44 212 PHE A C 1
ATOM 1700 O O . PHE A 1 212 ? -22.023 6.582 18.806 1.00 93.44 212 PHE A O 1
ATOM 1707 N N . CYS A 1 213 ? -22.458 4.424 18.483 1.00 92.50 213 CYS A N 1
ATOM 1708 C CA . CYS A 1 213 ? -21.370 3.992 19.361 1.00 92.50 213 CYS A CA 1
ATOM 1709 C C . CYS A 1 213 ? -20.022 4.431 18.774 1.00 92.50 213 CYS A C 1
ATOM 1711 O O . CYS A 1 213 ? -19.752 4.161 17.605 1.00 92.50 213 CYS A O 1
ATOM 1713 N N . ALA A 1 214 ? -19.131 5.017 19.580 1.00 90.81 214 ALA A N 1
ATOM 1714 C CA . ALA A 1 214 ? -17.820 5.486 19.114 1.00 90.81 214 ALA A CA 1
ATOM 1715 C C . ALA A 1 214 ? -17.019 4.380 18.392 1.00 90.81 214 ALA A C 1
ATOM 1717 O O . ALA A 1 214 ? -16.334 4.641 17.401 1.00 90.81 214 ALA A O 1
ATOM 1718 N N . LYS A 1 215 ? -17.155 3.122 18.843 1.00 89.81 215 LYS A N 1
ATOM 1719 C CA . LYS A 1 215 ? -16.581 1.937 18.180 1.00 89.81 215 LYS A CA 1
ATOM 1720 C C . LYS A 1 215 ? -17.183 1.690 16.793 1.00 89.81 215 LYS A C 1
ATOM 1722 O O . LYS A 1 215 ? -16.434 1.477 15.843 1.00 89.81 215 LYS A O 1
ATOM 1727 N N . CYS A 1 216 ? -18.508 1.754 16.664 1.00 91.25 216 CYS A N 1
ATOM 1728 C CA . CYS A 1 216 ? -19.202 1.609 15.385 1.00 91.25 216 CYS A CA 1
ATOM 1729 C C . CYS A 1 216 ? -18.816 2.738 14.426 1.00 91.25 216 CYS A C 1
ATOM 1731 O O . CYS A 1 216 ? -18.467 2.458 13.284 1.00 91.25 216 CYS A O 1
ATOM 1733 N N . THR A 1 217 ? -18.781 3.988 14.902 1.00 92.25 217 THR A N 1
ATOM 1734 C CA . THR A 1 217 ? -18.341 5.152 14.118 1.00 92.25 217 THR A CA 1
ATOM 1735 C C . THR A 1 217 ? -16.918 4.953 13.600 1.00 92.25 217 THR A C 1
ATOM 1737 O O . THR A 1 217 ? -16.663 5.113 12.410 1.00 92.25 217 THR A O 1
ATOM 1740 N N . THR A 1 218 ? -15.997 4.510 14.463 1.00 90.31 218 THR A N 1
ATOM 1741 C CA . THR A 1 218 ? -14.610 4.209 14.070 1.00 90.31 218 T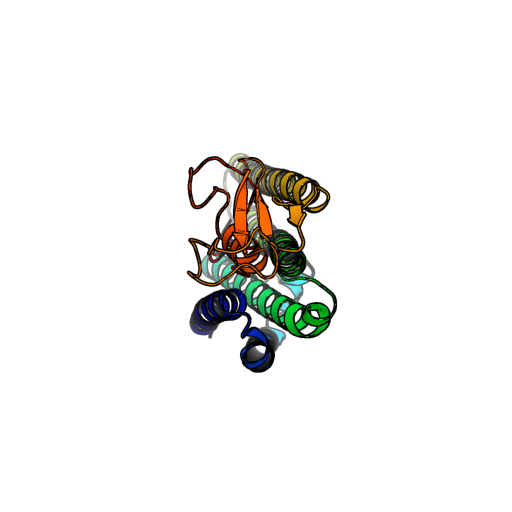HR A CA 1
ATOM 1742 C C . THR A 1 218 ? -14.546 3.132 12.984 1.00 90.31 218 THR A C 1
ATOM 1744 O O . THR A 1 218 ? -13.911 3.331 11.950 1.00 90.31 218 THR A O 1
ATOM 1747 N N . ARG A 1 219 ? -15.220 1.991 13.198 1.00 89.44 219 ARG A N 1
ATOM 1748 C CA . ARG A 1 219 ? -15.228 0.864 12.251 1.00 89.44 219 ARG A CA 1
ATOM 1749 C C . ARG A 1 219 ? -15.811 1.277 10.900 1.00 89.44 219 ARG A C 1
ATOM 1751 O O . ARG A 1 219 ? -15.254 0.926 9.862 1.00 89.44 219 ARG A O 1
ATOM 1758 N N . TRP A 1 220 ? -16.890 2.054 10.922 1.00 91.56 220 TRP A N 1
ATOM 1759 C CA . TRP A 1 220 ? -17.533 2.575 9.725 1.00 91.56 220 TRP A CA 1
ATOM 1760 C C . TRP A 1 220 ? -16.598 3.494 8.940 1.00 91.56 220 TRP A C 1
ATOM 1762 O O . TRP A 1 220 ? -16.360 3.244 7.761 1.00 91.56 220 TRP A O 1
ATOM 1772 N N . PHE A 1 221 ? -15.987 4.491 9.589 1.00 90.06 221 PHE A N 1
ATOM 1773 C CA . PHE A 1 221 ? -15.119 5.463 8.910 1.00 90.06 221 PHE A CA 1
ATOM 1774 C C . PHE A 1 221 ? -13.753 4.922 8.468 1.00 90.06 221 PHE A C 1
ATOM 1776 O O . PHE A 1 221 ? -13.075 5.546 7.651 1.00 90.06 221 PHE A O 1
ATOM 1783 N N . ASN A 1 222 ? -13.363 3.736 8.940 1.00 88.94 222 ASN A N 1
ATOM 1784 C CA . ASN A 1 222 ? -12.230 3.001 8.375 1.00 88.94 222 ASN A CA 1
ATOM 1785 C C . ASN A 1 222 ? -12.538 2.402 6.991 1.00 88.94 222 ASN A C 1
ATOM 1787 O O . ASN A 1 222 ? -11.611 2.020 6.283 1.00 88.94 222 ASN A O 1
ATOM 1791 N N . THR A 1 223 ? -13.813 2.317 6.602 1.00 87.69 223 THR A N 1
ATOM 1792 C CA . THR A 1 223 ? -14.243 1.725 5.323 1.00 87.69 223 THR A CA 1
ATOM 1793 C C . THR A 1 223 ? -14.969 2.741 4.444 1.00 87.69 223 THR A C 1
ATOM 1795 O O . THR A 1 223 ? -14.691 2.851 3.252 1.00 87.69 223 THR A O 1
ATOM 1798 N N . PHE A 1 224 ? -15.846 3.547 5.032 1.00 90.31 224 PHE A N 1
ATOM 1799 C CA . PHE A 1 224 ? -16.724 4.488 4.344 1.00 90.31 224 PHE A CA 1
ATOM 1800 C C . PHE A 1 224 ? -16.419 5.934 4.739 1.00 90.31 224 PHE A C 1
ATOM 1802 O O . PHE A 1 224 ? -15.813 6.196 5.772 1.00 90.31 224 PHE A O 1
ATOM 1809 N N . THR A 1 225 ? -16.869 6.889 3.927 1.00 89.88 225 THR A N 1
ATOM 1810 C CA . THR A 1 225 ? -16.698 8.331 4.185 1.00 89.88 225 THR A CA 1
ATOM 1811 C C . THR A 1 225 ? -17.996 9.061 4.516 1.00 89.88 225 THR A C 1
ATOM 1813 O O . THR A 1 225 ? -17.977 10.230 4.904 1.00 89.88 225 THR A O 1
ATOM 1816 N N . LYS A 1 226 ? -19.137 8.380 4.388 1.00 92.81 226 LYS A N 1
ATOM 1817 C CA . LYS A 1 226 ? -20.474 8.967 4.517 1.00 92.81 226 LYS A CA 1
ATOM 1818 C C . LYS A 1 226 ? -21.152 8.557 5.815 1.00 92.81 226 LYS A C 1
ATOM 1820 O O . LYS A 1 226 ? -20.877 7.479 6.334 1.00 92.81 226 LYS A O 1
ATOM 1825 N N . CYS A 1 227 ? -22.057 9.386 6.327 1.00 93.69 227 CYS A N 1
ATOM 1826 C CA . CYS A 1 227 ? -22.872 9.023 7.487 1.00 93.69 227 CYS A CA 1
ATOM 1827 C C . CYS A 1 227 ? -23.780 7.812 7.173 1.00 93.69 227 CYS A C 1
ATOM 1829 O O . CYS A 1 227 ? -24.480 7.858 6.159 1.00 93.69 227 CYS A O 1
ATOM 1831 N N . PRO A 1 228 ? -23.849 6.784 8.046 1.00 93.62 228 PRO A N 1
ATOM 1832 C CA . PRO A 1 228 ? -24.726 5.625 7.850 1.00 93.62 228 PRO A CA 1
ATOM 1833 C C . PRO A 1 228 ? -26.221 5.973 7.756 1.00 93.62 228 PRO A C 1
ATOM 1835 O O . PRO A 1 228 ? -26.966 5.262 7.093 1.00 93.62 228 PRO A O 1
ATOM 1838 N N . SER A 1 229 ? -26.662 7.049 8.421 1.00 92.88 229 SER A N 1
ATOM 1839 C CA . SER A 1 229 ? -28.087 7.404 8.512 1.00 92.88 229 SER A CA 1
ATOM 1840 C C . SER A 1 229 ? -28.555 8.346 7.404 1.00 92.88 229 SER A C 1
ATOM 1842 O O . SER A 1 229 ? -29.621 8.139 6.839 1.00 92.88 229 SER A O 1
ATOM 1844 N N . CYS A 1 230 ? -27.790 9.401 7.099 1.00 93.69 230 CYS A N 1
ATOM 1845 C CA . CYS A 1 230 ? -28.226 10.447 6.164 1.00 93.69 230 CYS A CA 1
ATOM 1846 C C . CYS A 1 230 ? -27.397 10.542 4.877 1.00 93.69 230 CYS A C 1
ATOM 1848 O O . CYS A 1 230 ? -27.763 11.300 3.982 1.00 93.69 230 CYS A O 1
ATOM 1850 N N . ASN A 1 231 ? -26.297 9.786 4.765 1.00 90.38 231 ASN A N 1
ATOM 1851 C CA . ASN A 1 231 ? -25.430 9.708 3.585 1.00 90.38 231 ASN A CA 1
ATOM 1852 C C . ASN A 1 231 ? -24.611 10.962 3.131 1.00 90.38 231 ASN A C 1
ATOM 1854 O O . ASN A 1 231 ? -23.997 10.868 2.064 1.00 90.38 231 ASN A O 1
ATOM 1858 N N . PRO A 1 232 ? -24.504 12.114 3.839 1.00 90.00 232 PRO A N 1
ATOM 1859 C CA . PRO A 1 232 ? -23.528 13.148 3.502 1.00 90.00 232 PRO A CA 1
ATOM 1860 C C . PRO A 1 232 ? -22.107 12.694 3.847 1.00 90.00 232 PRO A C 1
ATOM 1862 O O . PRO A 1 232 ? -21.907 11.826 4.703 1.00 90.00 232 PRO A O 1
ATOM 1865 N N . GLU A 1 233 ? -21.117 13.313 3.204 1.00 88.62 233 GLU A N 1
ATOM 1866 C CA . GLU A 1 233 ? -19.703 13.100 3.515 1.00 88.62 233 GLU A CA 1
ATOM 1867 C C . GLU A 1 233 ? -19.355 13.681 4.888 1.00 88.62 233 GLU A C 1
ATOM 1869 O O . GLU A 1 233 ? -19.642 14.838 5.192 1.00 88.62 233 GLU A O 1
ATOM 1874 N N . CYS A 1 234 ? -18.738 12.854 5.729 1.00 85.50 234 CYS A N 1
ATOM 1875 C CA . CYS A 1 234 ? -18.264 13.240 7.056 1.00 85.50 234 CYS A CA 1
ATOM 1876 C C . CYS A 1 234 ? -16.752 13.029 7.221 1.00 85.50 234 CYS A C 1
ATOM 1878 O O . CYS A 1 234 ? -16.181 13.532 8.184 1.00 85.50 234 CYS A O 1
ATOM 1880 N N . SER A 1 235 ? -16.089 12.320 6.300 1.00 83.00 235 SER A N 1
ATOM 1881 C CA . SER A 1 235 ? -14.627 12.207 6.233 1.00 83.00 235 SER A CA 1
ATOM 1882 C C . SER A 1 235 ? -14.129 12.312 4.787 1.00 83.00 235 SER A C 1
ATOM 1884 O O . SER A 1 235 ? -14.863 12.013 3.851 1.00 83.00 235 SER A O 1
ATOM 1886 N N . GLU A 1 236 ? -12.882 12.749 4.587 1.00 76.19 236 GLU A N 1
ATOM 1887 C CA . GLU A 1 236 ? -12.358 12.996 3.233 1.00 76.19 236 GLU A CA 1
ATOM 1888 C C . GLU A 1 236 ? -11.867 11.738 2.505 1.00 76.19 236 GLU A C 1
ATOM 1890 O O . GLU A 1 236 ? -11.934 11.668 1.278 1.00 76.19 236 GLU A O 1
ATOM 1895 N N . ASN A 1 237 ? -11.295 10.770 3.231 1.00 77.88 237 ASN A N 1
ATOM 1896 C CA . ASN A 1 237 ? -10.702 9.578 2.630 1.00 77.88 237 ASN A CA 1
ATOM 1897 C C . ASN A 1 237 ? -10.676 8.398 3.613 1.00 77.88 237 ASN A C 1
ATOM 1899 O O . ASN A 1 237 ? -10.069 8.489 4.687 1.00 77.88 237 ASN A O 1
ATOM 1903 N N . SER A 1 238 ? -11.286 7.278 3.217 1.00 80.44 238 SER A N 1
ATOM 1904 C CA . SER A 1 238 ? -11.232 5.992 3.926 1.00 80.44 238 SER A CA 1
ATOM 1905 C C . SER A 1 238 ? -10.326 4.954 3.249 1.00 80.44 238 SER A C 1
ATOM 1907 O O . SER A 1 238 ? -10.132 3.864 3.790 1.00 80.44 238 SER A O 1
ATOM 1909 N N . ARG A 1 239 ? -9.750 5.269 2.080 1.00 86.50 239 ARG A N 1
ATOM 1910 C CA . ARG A 1 239 ? -8.971 4.326 1.265 1.00 86.50 239 ARG A CA 1
ATOM 1911 C C . ARG A 1 239 ? -7.827 3.722 2.086 1.00 86.50 239 ARG A C 1
ATOM 1913 O O . ARG A 1 239 ? -7.044 4.448 2.690 1.00 86.50 239 ARG A O 1
ATOM 1920 N N . TRP A 1 240 ? -7.762 2.391 2.130 1.00 89.62 240 TRP A N 1
ATOM 1921 C CA . TRP A 1 240 ? -6.764 1.596 2.869 1.00 89.62 240 TRP A CA 1
ATOM 1922 C C . TRP A 1 240 ? -6.748 1.739 4.399 1.00 89.62 240 TRP A C 1
ATOM 1924 O O . TRP A 1 240 ? -5.957 1.062 5.059 1.00 89.62 240 TRP A O 1
ATOM 1934 N N . ARG A 1 241 ? -7.645 2.532 5.008 1.00 90.19 241 ARG A N 1
ATOM 1935 C CA . ARG A 1 241 ? -7.740 2.632 6.479 1.00 90.19 241 ARG A CA 1
ATOM 1936 C C . ARG A 1 241 ? -8.170 1.325 7.137 1.00 90.19 241 ARG A C 1
ATOM 1938 O O . ARG A 1 241 ? -7.791 1.060 8.271 1.00 90.19 241 ARG A O 1
ATOM 1945 N N . ASN A 1 242 ? -8.914 0.488 6.420 1.00 89.00 242 ASN A N 1
ATOM 1946 C CA . ASN A 1 242 ? -9.274 -0.863 6.847 1.00 89.00 242 ASN A CA 1
ATOM 1947 C C . ASN A 1 242 ? -8.112 -1.878 6.751 1.00 89.00 242 ASN A C 1
ATOM 1949 O O . ASN A 1 242 ? -8.332 -3.071 6.937 1.00 89.00 242 ASN A O 1
ATOM 1953 N N . GLY A 1 243 ? -6.895 -1.431 6.421 1.00 89.50 243 GLY A N 1
ATOM 1954 C CA . GLY A 1 243 ? -5.720 -2.285 6.255 1.00 89.50 243 GLY A CA 1
ATOM 1955 C C . GLY A 1 243 ? -5.548 -2.878 4.857 1.00 89.50 243 GLY A C 1
ATOM 1956 O O . GLY A 1 243 ? -4.530 -3.530 4.613 1.00 89.50 243 GLY A O 1
ATOM 1957 N N . SER A 1 244 ? -6.480 -2.619 3.932 1.00 93.06 244 SER A N 1
ATOM 1958 C CA . SER A 1 244 ? -6.343 -3.040 2.534 1.00 93.06 244 SER A CA 1
ATOM 1959 C C . SER A 1 244 ? -5.107 -2.434 1.857 1.00 93.06 244 SER A C 1
ATOM 1961 O O . SER A 1 244 ? -4.475 -1.500 2.362 1.00 93.06 244 SER A O 1
ATOM 1963 N N . MET A 1 245 ? -4.748 -2.983 0.701 1.00 93.88 245 MET A N 1
ATOM 1964 C CA . MET A 1 245 ? -3.648 -2.509 -0.133 1.00 93.88 245 MET A CA 1
ATOM 1965 C C . MET A 1 245 ? -4.060 -2.367 -1.597 1.00 93.88 245 MET A C 1
ATOM 1967 O O . MET A 1 245 ? -5.088 -2.900 -2.022 1.00 93.88 245 MET A O 1
ATOM 1971 N N . ASP A 1 246 ? -3.251 -1.665 -2.382 1.00 93.19 246 ASP A N 1
ATOM 1972 C CA . ASP A 1 246 ? -3.418 -1.622 -3.831 1.00 93.19 246 ASP A CA 1
ATOM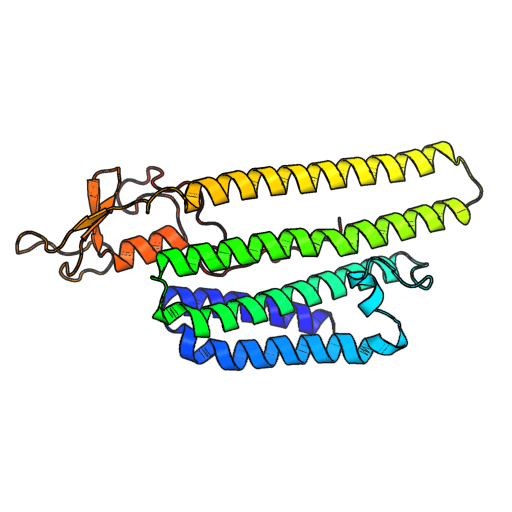 1973 C C . ASP A 1 246 ? -2.983 -2.945 -4.480 1.00 93.19 246 ASP A C 1
ATOM 1975 O O . ASP A 1 246 ? -1.803 -3.307 -4.484 1.00 93.19 246 ASP A O 1
ATOM 1979 N N . LEU A 1 247 ? -3.947 -3.679 -5.036 1.00 92.06 247 LEU A N 1
ATOM 1980 C CA . LEU A 1 247 ? -3.710 -5.005 -5.608 1.00 92.06 247 LEU A CA 1
ATOM 1981 C C . LEU A 1 247 ? -3.195 -4.962 -7.048 1.00 92.06 247 LEU A C 1
ATOM 1983 O O . LEU A 1 247 ? -2.554 -5.922 -7.477 1.00 92.06 247 LEU A O 1
ATOM 1987 N N . PHE A 1 248 ? -3.395 -3.861 -7.775 1.00 92.88 248 PHE A N 1
ATOM 1988 C CA . PHE A 1 248 ? -2.930 -3.736 -9.156 1.00 92.88 248 PHE A CA 1
ATOM 1989 C C . PHE A 1 248 ? -1.415 -3.904 -9.244 1.00 92.88 248 PHE A C 1
ATOM 1991 O O . PHE A 1 248 ? -0.681 -3.494 -8.350 1.00 92.88 248 PHE A O 1
ATOM 1998 N N . ILE A 1 249 ? -0.935 -4.568 -10.291 1.00 90.06 249 ILE A N 1
ATOM 1999 C CA . ILE A 1 249 ? 0.502 -4.717 -10.536 1.00 90.06 249 ILE A CA 1
ATOM 2000 C C . ILE A 1 249 ? 0.978 -3.456 -11.250 1.00 90.06 249 ILE A C 1
ATOM 2002 O O . ILE A 1 249 ? 0.405 -3.076 -12.273 1.00 90.06 249 ILE A O 1
ATOM 2006 N N . GLN A 1 250 ? 2.031 -2.826 -10.733 1.00 91.06 250 GLN A N 1
ATOM 2007 C CA . GLN A 1 250 ? 2.572 -1.590 -11.294 1.00 91.06 250 GLN A CA 1
ATOM 2008 C C . GLN A 1 250 ? 3.449 -1.890 -12.514 1.00 91.06 250 GLN A C 1
ATOM 2010 O O . GLN A 1 250 ? 4.672 -1.850 -12.448 1.00 91.06 250 GLN A O 1
ATOM 2015 N N . PHE A 1 251 ? 2.830 -2.235 -13.644 1.00 86.56 251 PHE A N 1
ATOM 2016 C CA . PHE A 1 251 ? 3.568 -2.449 -14.892 1.00 86.56 251 PHE A CA 1
ATOM 2017 C C . PHE A 1 251 ? 4.069 -1.154 -15.528 1.00 86.56 251 PHE A C 1
ATOM 2019 O O . PHE A 1 251 ? 4.933 -1.234 -16.393 1.00 86.56 251 PHE A O 1
ATOM 2026 N N . TYR A 1 252 ? 3.560 0.011 -15.126 1.00 78.88 252 TYR A N 1
ATOM 2027 C CA . TYR A 1 252 ? 3.910 1.318 -15.682 1.00 78.88 252 TYR A CA 1
ATOM 2028 C C . TYR A 1 252 ? 3.935 2.408 -14.621 1.00 78.88 252 TYR A C 1
ATOM 2030 O O . TYR A 1 252 ? 3.825 2.128 -13.406 1.00 78.88 252 TYR A O 1
#

Radius of gyration: 22.46 Å; chains: 1; bounding box: 56×36×66 Å